Protein AF-A0A4Q9KWV0-F1 (afdb_monomer)

Mean predicted aligned error: 7.31 Å

Structure (mmCIF, N/CA/C/O backbone):
data_AF-A0A4Q9KWV0-F1
#
_entry.id   AF-A0A4Q9KWV0-F1
#
loop_
_atom_site.group_PDB
_atom_site.id
_atom_site.type_symbol
_atom_site.label_atom_id
_atom_site.label_alt_id
_atom_site.label_comp_id
_atom_site.label_asym_id
_atom_site.label_entity_id
_atom_site.label_seq_id
_atom_site.pdbx_PDB_ins_code
_atom_site.Cartn_x
_atom_site.Cartn_y
_atom_site.Cartn_z
_atom_site.occupancy
_atom_site.B_iso_or_equiv
_atom_site.auth_seq_id
_atom_site.auth_comp_id
_atom_site.auth_asym_id
_atom_site.auth_atom_id
_atom_site.pdbx_PDB_model_num
ATOM 1 N N . MET A 1 1 ? -7.866 -10.256 10.289 1.00 88.00 1 MET A N 1
ATOM 2 C CA . MET A 1 1 ? -8.022 -8.910 9.692 1.00 88.00 1 MET A CA 1
ATOM 3 C C . MET A 1 1 ? -8.486 -8.964 8.239 1.00 88.00 1 MET A C 1
ATOM 5 O O . MET A 1 1 ? -8.153 -9.908 7.532 1.00 88.00 1 MET A O 1
ATOM 9 N N . LYS A 1 2 ? -9.219 -7.940 7.796 1.00 92.00 2 LYS A N 1
ATOM 10 C CA . LYS A 1 2 ? -9.554 -7.610 6.403 1.00 92.00 2 LYS A CA 1
ATOM 11 C C . LYS A 1 2 ? -8.666 -6.458 5.919 1.00 92.00 2 LYS A C 1
ATOM 13 O O . LYS A 1 2 ? -8.163 -5.699 6.743 1.00 92.00 2 LYS A O 1
ATOM 18 N N . LEU A 1 3 ? -8.493 -6.336 4.604 1.00 95.19 3 LEU A N 1
ATOM 19 C CA . LEU A 1 3 ? -7.871 -5.181 3.950 1.00 95.19 3 LEU A CA 1
ATOM 20 C C . LEU A 1 3 ? -8.953 -4.402 3.210 1.00 95.19 3 LEU A C 1
ATOM 22 O O . LEU A 1 3 ? -9.751 -5.010 2.503 1.00 95.19 3 LEU A O 1
ATOM 26 N N . VAL A 1 4 ? -8.918 -3.079 3.323 1.00 97.06 4 VAL A N 1
ATOM 27 C CA . VAL A 1 4 ? -9.648 -2.164 2.451 1.00 97.06 4 VAL A CA 1
ATOM 28 C C . VAL A 1 4 ? -8.681 -1.165 1.839 1.00 97.06 4 VAL A C 1
ATOM 30 O O . VAL A 1 4 ? -7.826 -0.594 2.520 1.00 97.06 4 VAL A O 1
ATOM 33 N N . ILE A 1 5 ? -8.814 -1.000 0.529 1.00 96.94 5 ILE A N 1
ATOM 34 C CA . ILE A 1 5 ? -8.023 -0.092 -0.291 1.00 96.94 5 ILE A CA 1
ATOM 35 C C . ILE A 1 5 ? -8.807 1.202 -0.436 1.00 96.94 5 ILE A C 1
ATOM 37 O O . ILE A 1 5 ? -9.972 1.182 -0.816 1.00 96.94 5 ILE A O 1
ATOM 41 N N . ILE A 1 6 ? -8.171 2.323 -0.135 1.00 96.50 6 ILE A N 1
ATOM 42 C CA . ILE A 1 6 ? -8.811 3.632 -0.136 1.00 96.50 6 ILE A CA 1
ATOM 43 C C . ILE A 1 6 ? -8.121 4.482 -1.193 1.00 96.50 6 ILE A C 1
ATOM 45 O O . ILE A 1 6 ? -6.918 4.721 -1.097 1.00 96.50 6 ILE A O 1
ATOM 49 N N . LYS A 1 7 ? -8.862 4.927 -2.208 1.00 93.62 7 LYS A N 1
ATOM 50 C CA . LYS A 1 7 ? -8.370 5.874 -3.209 1.00 93.62 7 LYS A CA 1
ATOM 51 C C . LYS A 1 7 ? -8.674 7.293 -2.744 1.00 93.62 7 LYS A C 1
ATOM 53 O O . LYS A 1 7 ? -9.829 7.698 -2.681 1.00 93.62 7 LYS A O 1
ATOM 58 N N . LEU A 1 8 ? -7.616 8.018 -2.409 1.00 86.38 8 LEU A N 1
ATOM 59 C CA . LEU A 1 8 ? -7.646 9.421 -2.014 1.00 86.38 8 LEU A CA 1
ATOM 60 C C . LEU A 1 8 ? -7.472 10.331 -3.238 1.00 86.38 8 LEU A C 1
ATOM 62 O O . LEU A 1 8 ? -7.218 9.877 -4.361 1.00 86.38 8 LEU A O 1
ATOM 66 N N . ILE A 1 9 ? -7.565 11.637 -2.995 1.00 76.69 9 ILE A N 1
ATOM 67 C CA . ILE A 1 9 ? -7.327 12.690 -3.986 1.00 76.69 9 ILE A CA 1
ATOM 68 C C . ILE A 1 9 ? -5.946 12.501 -4.651 1.00 76.69 9 ILE A C 1
ATOM 70 O O . ILE A 1 9 ? -4.978 12.064 -4.024 1.00 76.69 9 ILE A O 1
ATOM 74 N N . SER A 1 10 ? -5.844 12.854 -5.938 1.00 76.88 10 SER A N 1
ATOM 75 C CA . SER A 1 10 ? -4.617 12.747 -6.751 1.00 76.88 10 SER A CA 1
ATOM 76 C C . SER A 1 10 ? -4.103 11.317 -6.958 1.00 76.88 10 SER A C 1
ATOM 78 O O . SER A 1 10 ? -2.893 11.079 -6.931 1.00 76.88 10 SER A O 1
ATOM 80 N N . ASP A 1 11 ? -5.012 10.358 -7.155 1.00 84.50 11 ASP A N 1
ATOM 81 C CA . ASP A 1 11 ? -4.676 8.971 -7.504 1.00 84.50 11 ASP A CA 1
ATOM 82 C C . ASP A 1 11 ? -3.764 8.270 -6.479 1.00 84.50 11 ASP A C 1
ATOM 84 O O . ASP A 1 11 ? -3.021 7.348 -6.815 1.00 84.50 11 ASP A O 1
ATOM 88 N N . THR A 1 12 ? -3.808 8.699 -5.216 1.00 90.75 12 THR A N 1
ATOM 89 C CA . THR A 1 12 ? -3.007 8.117 -4.133 1.00 90.75 12 THR A CA 1
ATOM 90 C C . THR A 1 12 ? -3.822 7.072 -3.384 1.00 90.75 12 THR A C 1
ATOM 92 O O . THR A 1 12 ? -5.002 7.272 -3.112 1.00 90.75 12 THR A O 1
ATOM 95 N N . PHE A 1 13 ? -3.197 5.951 -3.038 1.00 94.56 13 PHE A N 1
ATOM 96 C CA . PHE A 1 13 ? -3.821 4.908 -2.238 1.00 94.56 13 PHE A CA 1
ATOM 97 C C . PHE A 1 13 ? -3.380 4.973 -0.781 1.00 94.56 13 PHE A C 1
ATOM 99 O O . PHE A 1 13 ? -2.206 5.177 -0.474 1.00 94.56 13 PHE A O 1
ATOM 106 N N . CYS A 1 14 ? -4.338 4.703 0.095 1.00 94.88 14 CYS A N 1
ATOM 107 C CA . CYS A 1 14 ? -4.151 4.407 1.503 1.00 94.88 14 CYS A CA 1
ATOM 108 C C . CYS A 1 14 ? -4.713 3.007 1.797 1.00 94.88 14 CYS A C 1
ATOM 110 O O . CYS A 1 14 ? -5.633 2.538 1.122 1.00 94.88 14 CYS A O 1
ATOM 112 N N . TYR A 1 15 ? -4.157 2.317 2.792 1.00 97.12 15 TYR A N 1
ATOM 113 C CA . TYR A 1 15 ? -4.509 0.929 3.093 1.00 97.12 15 TYR A CA 1
ATOM 114 C C . TYR A 1 15 ? -4.914 0.763 4.547 1.00 97.12 15 TYR A C 1
ATOM 116 O O . TYR A 1 15 ? -4.079 0.905 5.441 1.00 97.12 15 TYR A O 1
ATOM 124 N N . LEU A 1 16 ? -6.174 0.397 4.779 1.00 96.81 16 LEU A N 1
ATOM 125 C CA . LEU A 1 16 ? -6.694 0.091 6.106 1.00 96.81 16 LEU A CA 1
ATOM 126 C C . LEU A 1 16 ? -6.776 -1.423 6.296 1.00 96.81 16 LEU A C 1
ATOM 128 O O . LEU A 1 16 ? -7.534 -2.112 5.613 1.00 96.81 16 LEU A O 1
ATOM 132 N N . PHE A 1 17 ? -6.040 -1.936 7.273 1.00 94.94 17 PHE A N 1
ATOM 133 C CA . PHE A 1 17 ? -6.175 -3.306 7.748 1.00 94.94 17 PHE A CA 1
ATOM 134 C C . PHE A 1 17 ? -6.929 -3.304 9.067 1.00 94.94 17 PHE A C 1
ATOM 136 O O . PHE A 1 17 ? -6.563 -2.562 9.976 1.00 94.94 17 PHE A O 1
ATOM 143 N N . TYR A 1 18 ? -7.974 -4.116 9.198 1.00 93.62 18 TYR A N 1
ATOM 144 C CA . TYR A 1 18 ? -8.822 -4.057 10.387 1.00 93.62 18 TYR A CA 1
ATOM 145 C C . TYR A 1 18 ? -9.549 -5.363 10.710 1.00 93.62 18 TYR A C 1
ATOM 147 O O . TYR A 1 18 ? -9.723 -6.236 9.863 1.00 93.62 18 TYR A O 1
ATOM 155 N N . ASP A 1 19 ? -10.005 -5.493 11.947 1.00 91.19 19 ASP A N 1
ATOM 156 C CA . ASP A 1 19 ? -11.053 -6.421 12.369 1.00 91.19 19 ASP A CA 1
ATOM 157 C C . ASP A 1 19 ? -12.121 -5.662 13.179 1.00 91.19 19 ASP A C 1
ATOM 159 O O . ASP A 1 19 ? -12.237 -4.441 13.075 1.00 91.19 19 ASP A O 1
ATOM 163 N N . ASP A 1 20 ? -12.966 -6.345 13.945 1.00 89.25 20 ASP A N 1
ATOM 164 C CA . ASP A 1 20 ? -14.017 -5.662 14.706 1.00 89.25 20 ASP A CA 1
ATOM 165 C C . ASP A 1 20 ? -13.480 -4.809 15.864 1.00 89.25 20 ASP A C 1
ATOM 167 O O . ASP A 1 20 ? -14.162 -3.876 16.301 1.00 89.25 20 ASP A O 1
ATOM 171 N N . GLN A 1 21 ? -12.264 -5.092 16.340 1.00 89.88 21 GLN A N 1
ATOM 172 C CA . GLN A 1 21 ? -11.649 -4.468 17.509 1.00 89.88 21 GLN A CA 1
ATOM 173 C C . GLN A 1 21 ? -10.522 -3.504 17.152 1.00 89.88 21 GLN A C 1
ATOM 175 O O . GLN A 1 21 ? -10.442 -2.428 17.741 1.00 89.88 21 GLN A O 1
ATOM 180 N N . GLU A 1 22 ? -9.638 -3.889 16.238 1.00 91.81 22 GLU A N 1
ATOM 181 C CA . GLU A 1 22 ? -8.367 -3.216 15.994 1.00 91.81 22 GLU A CA 1
ATOM 182 C C . GLU A 1 22 ? -8.188 -2.883 14.515 1.00 91.81 22 GLU A C 1
ATOM 184 O O . GLU A 1 22 ? -8.702 -3.559 13.623 1.00 91.81 22 GLU A O 1
ATOM 189 N N . ALA A 1 23 ? -7.424 -1.827 14.255 1.00 93.75 23 ALA A N 1
ATOM 190 C CA . ALA A 1 23 ? -7.028 -1.433 12.918 1.00 93.75 23 ALA A CA 1
ATOM 191 C C . ALA A 1 23 ? -5.581 -0.944 12.885 1.00 93.75 23 ALA A C 1
ATOM 193 O O . ALA A 1 23 ? -5.040 -0.454 13.879 1.00 93.75 23 ALA A O 1
ATOM 194 N N . PHE A 1 24 ? -4.966 -1.028 11.715 1.00 93.75 24 PHE A N 1
ATOM 195 C CA . PHE A 1 24 ? -3.797 -0.242 11.374 1.00 93.75 24 PHE A CA 1
ATOM 196 C C . PHE A 1 24 ? -3.907 0.297 9.959 1.00 93.75 24 PHE A C 1
ATOM 198 O O . PHE A 1 24 ? -4.595 -0.269 9.110 1.00 93.75 24 PHE A O 1
ATOM 205 N N . ILE A 1 25 ? -3.198 1.390 9.713 1.00 94.56 25 ILE A N 1
ATOM 206 C CA . ILE A 1 25 ? -3.234 2.086 8.436 1.00 94.56 25 ILE A CA 1
ATOM 207 C C . ILE A 1 25 ? -1.830 2.244 7.870 1.00 94.56 25 ILE A C 1
ATOM 209 O O . ILE A 1 25 ? -0.872 2.448 8.618 1.00 94.56 25 ILE A O 1
ATOM 213 N N . ILE A 1 26 ? -1.703 2.115 6.555 1.00 94.56 26 ILE A N 1
ATOM 214 C CA . ILE A 1 26 ? -0.470 2.395 5.822 1.00 94.56 26 ILE A CA 1
ATOM 215 C C . ILE A 1 26 ? -0.749 3.545 4.862 1.00 94.56 26 ILE A C 1
ATOM 217 O O . ILE A 1 26 ? -1.734 3.500 4.125 1.00 94.56 26 ILE A O 1
ATOM 221 N N . ASP A 1 27 ? 0.147 4.532 4.850 1.00 92.50 27 ASP A N 1
ATOM 222 C CA . ASP A 1 27 ? 0.152 5.644 3.901 1.00 92.50 27 ASP A CA 1
ATOM 223 C C . ASP A 1 27 ? -1.131 6.489 3.978 1.00 92.50 27 ASP A C 1
ATOM 225 O O . ASP A 1 27 ? -1.819 6.746 2.995 1.00 92.50 27 ASP A O 1
ATOM 229 N N . LEU A 1 28 ? -1.465 6.904 5.198 1.00 89.69 28 LEU A N 1
ATOM 230 C CA . LEU A 1 28 ? -2.534 7.851 5.497 1.00 89.69 28 LEU A CA 1
ATOM 231 C C . LEU A 1 28 ? -2.087 9.270 5.123 1.00 89.69 28 LEU A C 1
ATOM 233 O O . LEU A 1 28 ? -1.080 9.721 5.651 1.00 89.69 28 LEU A O 1
ATOM 237 N N . TYR A 1 29 ? -2.819 9.964 4.246 1.00 85.00 29 TYR A N 1
ATOM 238 C CA . TYR A 1 29 ? -2.515 11.352 3.827 1.00 85.00 29 TYR A CA 1
ATOM 239 C C . TYR A 1 29 ? -3.608 12.364 4.190 1.00 85.00 29 TYR A C 1
ATOM 241 O O . TYR A 1 29 ? -3.358 13.570 4.222 1.00 85.00 29 TYR A O 1
ATOM 249 N N . ASP A 1 30 ? -4.799 11.869 4.508 1.00 87.75 30 ASP A N 1
ATOM 250 C CA . ASP A 1 30 ? -5.953 12.661 4.904 1.00 87.75 30 ASP A CA 1
ATOM 251 C C . ASP A 1 30 ? -6.465 12.137 6.246 1.00 87.75 30 ASP A C 1
ATOM 253 O O . ASP A 1 30 ? -6.875 10.988 6.356 1.00 87.75 30 ASP A O 1
ATOM 257 N N . ASP A 1 31 ? -6.376 12.949 7.292 1.00 88.38 31 ASP A N 1
ATOM 258 C CA . ASP A 1 31 ? -6.823 12.596 8.637 1.00 88.38 31 ASP A CA 1
ATOM 259 C C . ASP A 1 31 ? -8.336 12.739 8.822 1.00 88.38 31 ASP A C 1
ATOM 261 O O . ASP A 1 31 ? -8.896 12.111 9.722 1.00 88.38 31 ASP A O 1
ATOM 265 N N . SER A 1 32 ? -9.012 13.490 7.947 1.00 89.12 32 SER A N 1
ATOM 266 C CA . SER A 1 32 ? -10.452 13.743 8.043 1.00 89.12 32 SER A CA 1
ATOM 267 C C . SER A 1 32 ? -11.290 12.464 7.914 1.00 89.12 32 SER A C 1
ATOM 269 O O . SER A 1 32 ? -12.365 12.356 8.505 1.00 89.12 32 SER A O 1
ATOM 271 N N . ILE A 1 33 ? -10.772 11.451 7.214 1.00 91.88 33 ILE A N 1
ATOM 272 C CA . ILE A 1 33 ? -11.479 10.188 6.959 1.00 91.88 33 ILE A CA 1
ATOM 273 C C . ILE A 1 33 ? -11.324 9.154 8.083 1.00 91.88 33 ILE A C 1
ATOM 275 O O . ILE A 1 33 ? -12.079 8.180 8.124 1.00 91.88 33 ILE A O 1
ATOM 279 N N . ILE A 1 34 ? -10.350 9.313 8.988 1.00 91.94 34 ILE A N 1
ATOM 280 C CA . ILE A 1 34 ? -9.954 8.254 9.938 1.00 91.94 34 ILE A CA 1
ATOM 281 C C . ILE A 1 34 ? -11.107 7.906 10.874 1.00 91.94 34 ILE A C 1
ATOM 283 O O . ILE A 1 34 ? -11.479 6.737 10.990 1.00 91.94 34 ILE A O 1
ATOM 287 N N . ASP A 1 35 ? -11.704 8.918 11.505 1.00 91.56 35 ASP A N 1
ATOM 288 C CA . ASP A 1 35 ? -12.780 8.724 12.479 1.00 91.56 35 ASP A CA 1
ATOM 289 C C . ASP A 1 35 ? -13.982 8.021 11.825 1.00 91.56 35 ASP A C 1
ATOM 291 O O . ASP A 1 35 ? -14.571 7.096 12.395 1.00 91.56 35 ASP A O 1
ATOM 295 N N . LYS A 1 36 ? -14.313 8.391 10.579 1.00 94.44 36 LYS A N 1
ATOM 296 C CA . LYS A 1 36 ? -15.374 7.740 9.803 1.00 94.44 36 LYS A CA 1
ATOM 297 C C . LYS A 1 36 ? -15.038 6.270 9.537 1.00 94.44 36 LYS A C 1
ATOM 299 O O . LYS A 1 36 ? -15.876 5.406 9.790 1.00 94.44 36 LYS A O 1
ATOM 304 N N . LEU A 1 37 ? -13.820 5.959 9.094 1.00 95.31 37 LEU A N 1
ATOM 305 C CA . LEU A 1 37 ? -13.390 4.584 8.809 1.00 95.31 37 LEU A CA 1
ATOM 306 C C . LEU A 1 37 ? -13.401 3.687 10.059 1.00 95.31 37 LEU A C 1
ATOM 308 O O . LEU A 1 37 ? -13.863 2.542 10.015 1.00 95.31 37 LEU A O 1
ATOM 312 N N . LEU A 1 38 ? -12.923 4.193 11.198 1.00 94.88 38 LEU A N 1
ATOM 313 C CA . LEU A 1 38 ? -12.860 3.422 12.445 1.00 94.88 38 LEU A CA 1
ATOM 314 C C . LEU A 1 38 ? -14.243 3.188 13.065 1.00 94.88 38 LEU A C 1
ATOM 316 O O . LEU A 1 38 ? -14.475 2.138 13.679 1.00 94.88 38 LEU A O 1
ATOM 320 N N . SER A 1 39 ? -15.172 4.126 12.868 1.00 94.94 39 SER A N 1
ATOM 321 C CA . SER A 1 39 ? -16.525 4.090 13.432 1.00 94.94 39 SER A CA 1
ATOM 322 C C . SER A 1 39 ? -17.596 3.519 12.500 1.00 94.94 39 SER A C 1
ATOM 324 O O . SER A 1 39 ? -18.763 3.496 12.888 1.00 94.94 39 SER A O 1
ATOM 326 N N . SER A 1 40 ? -17.231 3.004 11.320 1.00 95.81 40 SER A N 1
ATOM 327 C CA . SER A 1 40 ? -18.204 2.508 10.333 1.00 95.81 40 SER A CA 1
ATOM 328 C C . SER A 1 40 ? -18.114 1.012 10.025 1.00 95.81 40 SER A C 1
ATOM 330 O O . SER A 1 40 ? -17.079 0.363 10.209 1.00 95.81 40 SER A O 1
ATOM 332 N N . GLU A 1 41 ? -19.204 0.438 9.526 1.00 93.81 41 GLU A N 1
ATOM 333 C CA . GLU A 1 41 ? -19.185 -0.855 8.839 1.00 93.81 41 GLU A CA 1
ATOM 334 C C . GLU A 1 41 ? -18.607 -0.682 7.436 1.00 93.81 41 GLU A C 1
ATOM 336 O O . G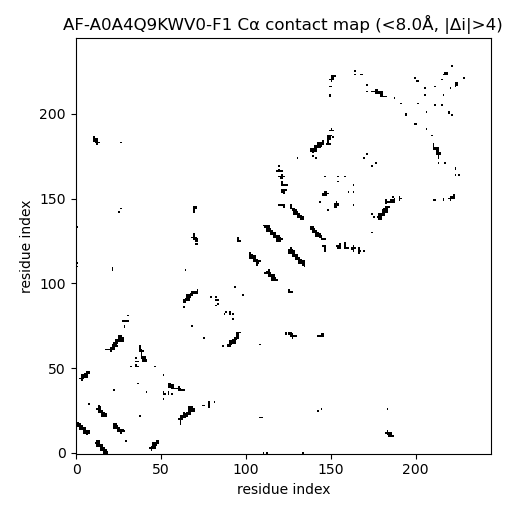LU A 1 41 ? -18.979 0.246 6.723 1.00 93.81 41 GLU A O 1
ATOM 341 N N . ILE A 1 42 ? -17.689 -1.565 7.035 1.00 94.62 42 ILE A N 1
ATOM 342 C CA . ILE A 1 42 ? -17.049 -1.494 5.720 1.00 94.62 42 ILE A CA 1
ATOM 343 C C . ILE A 1 42 ? -17.277 -2.822 5.003 1.00 94.62 42 ILE A C 1
ATOM 345 O O . ILE A 1 42 ? -16.722 -3.853 5.384 1.00 94.62 42 ILE A O 1
ATOM 349 N N . ASN A 1 43 ? -18.100 -2.777 3.956 1.00 91.12 43 ASN A N 1
ATOM 350 C CA . ASN A 1 43 ? -18.538 -3.955 3.200 1.00 91.12 43 ASN A CA 1
ATOM 351 C C . ASN A 1 43 ? -17.946 -4.016 1.781 1.00 91.12 43 ASN A C 1
ATOM 353 O O . ASN A 1 43 ? -18.310 -4.892 1.002 1.00 91.12 43 ASN A O 1
ATOM 357 N N . LYS A 1 44 ? -17.043 -3.089 1.444 1.00 94.00 44 LYS A N 1
ATOM 358 C CA . LYS A 1 44 ? -16.329 -3.037 0.164 1.00 94.00 44 LYS A CA 1
ATOM 359 C C . LYS A 1 44 ? -14.834 -3.212 0.395 1.00 94.00 44 LYS A C 1
ATOM 361 O O . LYS A 1 44 ? -14.313 -2.687 1.372 1.00 94.00 44 LYS A O 1
ATOM 366 N N . ASP A 1 45 ? -14.159 -3.878 -0.537 1.00 93.62 45 ASP A N 1
ATOM 367 C CA . ASP A 1 45 ? -12.695 -4.032 -0.530 1.00 93.62 45 ASP A CA 1
ATOM 368 C C . ASP A 1 45 ? -11.965 -2.783 -1.058 1.00 93.62 45 ASP A C 1
ATOM 370 O O . ASP A 1 45 ? -10.767 -2.613 -0.830 1.00 93.62 45 ASP A O 1
ATOM 374 N N . PHE A 1 46 ? -12.685 -1.910 -1.766 1.00 96.12 46 PHE A N 1
ATOM 375 C CA . PHE A 1 46 ? -12.185 -0.672 -2.350 1.00 96.12 46 PHE A CA 1
ATOM 376 C C . PHE A 1 46 ? -13.166 0.466 -2.054 1.00 96.12 46 PHE A C 1
ATOM 378 O O . PHE A 1 46 ? -14.372 0.277 -2.222 1.00 96.12 46 PHE A O 1
ATOM 385 N N . LEU A 1 47 ? -12.649 1.613 -1.620 1.00 95.81 47 LEU A N 1
ATOM 386 C CA . LEU A 1 47 ? -13.413 2.819 -1.313 1.00 95.81 47 LEU A CA 1
ATOM 387 C C . LEU A 1 47 ? -12.805 4.022 -2.034 1.00 95.81 47 LEU A C 1
ATOM 389 O O . LEU A 1 47 ? -11.585 4.198 -2.024 1.00 95.81 47 LEU A O 1
ATOM 393 N N . ASP A 1 48 ? -13.656 4.865 -2.603 1.00 93.44 48 ASP A N 1
ATOM 394 C CA . ASP A 1 48 ? -13.332 6.258 -2.907 1.00 93.44 48 ASP A CA 1
ATOM 395 C C . ASP A 1 48 ? -13.925 7.215 -1.851 1.00 93.44 48 ASP A C 1
ATOM 397 O O . ASP A 1 48 ? -14.513 6.788 -0.858 1.00 93.44 48 ASP A O 1
ATOM 401 N N . GLU A 1 49 ? -13.752 8.521 -2.043 1.00 90.38 49 GLU A N 1
ATOM 402 C CA . GLU A 1 49 ? -14.256 9.555 -1.129 1.00 90.38 49 GLU A CA 1
ATOM 403 C C . GLU A 1 49 ? -15.781 9.479 -0.923 1.00 90.38 49 GLU A C 1
ATOM 405 O O . GLU A 1 49 ? -16.256 9.518 0.212 1.00 90.38 49 GLU A O 1
ATOM 410 N N . LYS A 1 50 ? -16.550 9.259 -1.998 1.00 92.31 50 LYS A N 1
ATOM 411 C CA . LYS A 1 50 ? -18.017 9.148 -1.930 1.00 92.31 50 LYS A CA 1
ATOM 412 C C . LYS A 1 50 ? -18.440 7.904 -1.162 1.00 92.31 50 LYS A C 1
ATOM 414 O O . LYS A 1 50 ? -19.404 7.936 -0.397 1.00 92.31 50 LYS A O 1
ATOM 419 N N . ASP A 1 51 ? -17.714 6.805 -1.354 1.00 95.31 51 ASP A N 1
ATOM 420 C CA . ASP A 1 51 ? -17.946 5.579 -0.606 1.00 95.31 51 ASP A CA 1
ATOM 421 C C . ASP A 1 51 ? -17.717 5.783 0.895 1.00 95.31 51 ASP A C 1
ATOM 423 O O . ASP A 1 51 ? -18.495 5.259 1.692 1.00 95.31 51 ASP A O 1
ATOM 427 N N . ILE A 1 52 ? -16.686 6.546 1.284 1.00 94.25 52 ILE A N 1
ATOM 428 C CA . ILE A 1 52 ? -16.366 6.851 2.689 1.00 94.25 52 ILE A CA 1
ATOM 429 C C . ILE A 1 52 ? -17.479 7.681 3.335 1.00 94.25 52 ILE A C 1
ATOM 431 O O . ILE A 1 52 ? -17.924 7.356 4.441 1.00 94.25 52 ILE A O 1
ATOM 435 N N . GLU A 1 53 ? -17.955 8.725 2.655 1.00 92.44 53 GLU A N 1
ATOM 436 C CA . GLU A 1 53 ? -19.054 9.571 3.138 1.00 92.44 53 GLU A CA 1
ATOM 437 C C . GLU A 1 53 ? -20.316 8.745 3.422 1.00 92.44 53 GLU A C 1
ATOM 439 O O . GLU A 1 53 ? -20.935 8.885 4.487 1.00 92.44 53 GLU A O 1
ATOM 444 N N . ALA A 1 54 ? -20.629 7.818 2.512 1.00 94.94 54 ALA A N 1
ATOM 445 C CA . ALA A 1 54 ? -21.795 6.944 2.558 1.00 94.94 54 ALA A CA 1
ATOM 446 C C . ALA A 1 54 ? -21.693 5.783 3.566 1.00 94.94 54 ALA A C 1
ATOM 448 O O . ALA A 1 54 ? -22.657 5.030 3.722 1.00 94.94 54 ALA A O 1
ATOM 449 N N . LEU A 1 55 ? -20.560 5.601 4.258 1.00 95.88 55 LEU A N 1
ATOM 450 C CA . LEU A 1 55 ? -20.420 4.505 5.219 1.00 95.88 55 LEU A CA 1
ATOM 451 C C . LEU A 1 55 ? -21.395 4.654 6.398 1.00 95.88 55 LEU A C 1
ATOM 453 O O . LEU A 1 55 ? -21.540 5.727 6.996 1.00 95.88 55 LEU A O 1
ATOM 457 N N . ASN A 1 56 ? -22.016 3.539 6.779 1.00 93.19 56 ASN A N 1
ATOM 458 C CA . ASN A 1 56 ? -22.912 3.478 7.928 1.00 93.19 56 ASN A CA 1
ATOM 459 C C . ASN A 1 56 ? -22.123 3.313 9.225 1.00 93.19 56 ASN A C 1
ATOM 461 O O . ASN A 1 56 ? -21.202 2.498 9.312 1.00 93.19 56 ASN A O 1
ATOM 465 N N . LYS A 1 57 ? -22.522 4.060 10.254 1.00 92.19 57 LYS A N 1
ATOM 466 C CA . LYS A 1 57 ? -21.913 3.984 11.583 1.00 92.19 57 LYS A CA 1
ATOM 467 C C . LYS A 1 57 ? -22.194 2.621 12.224 1.00 92.19 57 LYS A C 1
ATOM 469 O O . LYS A 1 57 ? -23.311 2.122 12.147 1.00 92.19 57 LYS A O 1
ATOM 474 N N . LYS A 1 58 ? -21.201 2.057 12.912 1.00 90.44 58 LYS A N 1
ATOM 475 C CA . LYS A 1 58 ? -21.352 0.861 13.751 1.00 90.44 58 LYS A CA 1
ATOM 476 C C . LYS A 1 58 ? -21.438 1.208 15.236 1.00 90.44 58 LYS A C 1
ATOM 478 O O . LYS A 1 58 ? -21.022 2.281 15.668 1.00 90.44 58 LYS A O 1
ATOM 483 N N . ASN A 1 59 ? -21.903 0.249 16.037 1.00 84.44 59 ASN A N 1
ATOM 484 C CA . ASN A 1 59 ? -22.121 0.431 17.479 1.00 84.44 59 ASN A CA 1
ATOM 485 C C . ASN A 1 59 ? -20.835 0.643 18.292 1.00 84.44 59 ASN A C 1
ATOM 487 O O . ASN A 1 59 ? -20.870 1.269 19.347 1.00 84.44 59 ASN A O 1
ATOM 491 N N . LYS A 1 60 ? -19.700 0.106 17.831 1.00 88.31 60 LYS A N 1
ATOM 492 C CA . LYS A 1 60 ? -18.426 0.171 18.554 1.00 88.31 60 LYS A CA 1
ATOM 493 C C . LYS A 1 60 ? -17.293 0.530 17.616 1.00 88.31 60 LYS A C 1
ATOM 495 O O . LYS A 1 60 ? -17.055 -0.207 16.668 1.00 88.31 60 LYS A O 1
ATOM 500 N N . GLU A 1 61 ? -16.570 1.600 17.911 1.00 91.56 61 GLU A N 1
ATOM 501 C CA . GLU A 1 61 ? -15.398 2.039 17.151 1.00 91.56 61 GLU A CA 1
ATOM 502 C C . GLU A 1 61 ? -14.236 1.033 17.239 1.00 91.56 61 GLU A C 1
ATOM 504 O O . GLU A 1 61 ? -14.030 0.384 18.269 1.00 91.56 61 GLU A O 1
ATOM 509 N N . ARG A 1 62 ? -13.486 0.873 16.140 1.00 92.19 62 ARG A N 1
ATOM 510 C CA . ARG A 1 62 ? -12.222 0.114 16.135 1.00 92.19 62 ARG A CA 1
ATOM 511 C C . ARG A 1 62 ? -11.117 0.973 16.722 1.00 92.19 62 ARG A C 1
ATOM 513 O O . ARG A 1 62 ? -11.021 2.151 16.411 1.00 92.19 62 ARG A O 1
ATOM 520 N N . LYS A 1 63 ? -10.209 0.364 17.474 1.00 91.50 63 LYS A N 1
ATOM 521 C CA . LYS A 1 63 ? -9.014 1.050 17.952 1.00 91.50 63 LYS A CA 1
ATOM 522 C C . LYS A 1 63 ? -7.936 1.060 16.870 1.00 91.50 63 LYS A C 1
ATOM 524 O O . LYS A 1 63 ? -7.487 -0.001 16.438 1.00 91.50 63 LYS A O 1
ATOM 529 N N . LEU A 1 64 ? -7.461 2.243 16.489 1.00 91.88 64 LEU A N 1
ATOM 530 C CA . LEU A 1 64 ? -6.272 2.370 15.651 1.00 91.88 64 LEU A CA 1
ATOM 531 C C . LEU A 1 64 ? -5.017 2.065 16.479 1.00 91.88 64 LEU A C 1
ATOM 533 O O . LEU A 1 64 ? -4.660 2.806 17.391 1.00 91.88 64 LEU A O 1
ATOM 537 N N . ILE A 1 65 ? -4.341 0.962 16.175 1.00 90.44 65 ILE A N 1
ATOM 538 C CA . ILE A 1 65 ? -3.145 0.516 16.899 1.00 90.44 65 ILE A CA 1
ATOM 539 C C . ILE A 1 65 ? -1.881 1.077 16.258 1.00 90.44 65 ILE A C 1
ATOM 541 O O . ILE A 1 65 ? -0.971 1.504 16.971 1.00 90.44 65 ILE A O 1
ATOM 545 N N . PHE A 1 66 ? -1.825 1.097 14.924 1.00 89.56 66 PHE A N 1
ATOM 546 C CA . PHE A 1 66 ? -0.644 1.532 14.188 1.00 89.56 66 PHE A CA 1
ATOM 547 C C . PHE A 1 66 ? -0.976 2.433 13.001 1.00 89.56 66 PHE A C 1
ATOM 549 O O . PHE A 1 66 ? -1.943 2.192 12.279 1.00 89.56 66 PHE A O 1
ATOM 556 N N . ALA A 1 67 ? -0.109 3.415 12.762 1.00 91.12 67 ALA A N 1
ATOM 557 C CA . ALA A 1 67 ? -0.064 4.180 11.520 1.00 91.12 67 ALA A CA 1
ATOM 558 C C . ALA A 1 67 ? 1.346 4.102 10.927 1.00 91.12 67 ALA A C 1
ATOM 560 O O . ALA A 1 67 ? 2.323 4.430 11.603 1.00 91.12 67 ALA A O 1
ATOM 561 N N . PHE A 1 68 ? 1.450 3.635 9.687 1.00 91.06 68 PHE A N 1
ATOM 562 C CA . PHE A 1 68 ? 2.705 3.387 8.985 1.00 91.06 68 PHE A CA 1
ATOM 563 C C . PHE A 1 68 ? 2.850 4.317 7.790 1.00 91.06 68 PHE A C 1
ATOM 565 O O . PHE A 1 68 ? 1.919 4.457 7.005 1.00 91.06 68 PHE A O 1
ATOM 572 N N . PHE A 1 69 ? 4.041 4.877 7.608 1.00 90.81 69 PHE A N 1
ATOM 573 C CA . PHE A 1 69 ? 4.366 5.728 6.465 1.00 90.81 69 PHE A CA 1
ATOM 574 C C . PHE A 1 69 ? 5.546 5.131 5.709 1.00 90.81 69 PHE A C 1
ATOM 576 O O . PHE A 1 69 ? 6.569 4.774 6.309 1.00 90.81 69 PHE A O 1
ATOM 583 N N . THR A 1 70 ? 5.395 4.961 4.397 1.00 91.25 70 THR A N 1
ATOM 584 C CA . THR A 1 70 ? 6.433 4.353 3.550 1.00 91.25 70 THR A CA 1
ATOM 585 C C . THR A 1 70 ? 7.568 5.317 3.234 1.00 91.25 70 THR A C 1
ATOM 587 O O . THR A 1 70 ? 8.677 4.880 2.935 1.00 91.25 70 THR A O 1
ATOM 590 N N . GLU A 1 71 ? 7.351 6.623 3.333 1.00 86.06 71 GLU A N 1
ATOM 591 C CA . GLU A 1 71 ? 8.353 7.651 3.056 1.00 86.06 71 GLU A CA 1
ATOM 592 C C . GLU A 1 71 ? 7.954 8.998 3.663 1.00 86.06 71 GLU A C 1
ATOM 594 O O . GLU A 1 71 ? 6.770 9.183 3.953 1.00 86.06 71 GLU A O 1
ATOM 599 N N . PRO A 1 72 ? 8.917 9.922 3.842 1.00 81.56 72 PRO A N 1
ATOM 600 C CA . PRO A 1 72 ? 8.620 11.246 4.363 1.00 81.56 72 PRO A CA 1
ATOM 601 C C . PRO A 1 72 ? 7.674 12.002 3.439 1.00 81.56 72 PRO A C 1
ATOM 603 O O . PRO A 1 72 ? 7.867 11.999 2.219 1.00 81.56 72 PRO A O 1
ATOM 606 N N . SER A 1 73 ? 6.684 12.679 4.010 1.00 78.81 73 SER A N 1
ATOM 607 C CA . SER A 1 73 ? 5.821 13.597 3.268 1.00 78.81 73 SER A CA 1
ATOM 608 C C . SER A 1 73 ? 5.530 14.864 4.067 1.00 78.81 73 SER A C 1
ATOM 610 O O . SER A 1 73 ? 5.720 14.905 5.282 1.00 78.81 73 SER A O 1
ATOM 612 N N . MET A 1 74 ? 5.065 15.913 3.384 1.00 77.94 74 MET A N 1
ATOM 613 C CA . MET A 1 74 ? 4.716 17.177 4.045 1.00 77.94 74 MET A CA 1
ATOM 614 C C . MET A 1 74 ? 3.545 17.007 5.023 1.00 77.94 74 MET A C 1
ATOM 616 O O . MET A 1 74 ? 3.461 17.692 6.038 1.00 77.94 74 MET A O 1
ATOM 620 N N . GLU A 1 75 ? 2.651 16.067 4.732 1.00 79.81 75 GLU A N 1
ATOM 621 C CA . GLU A 1 75 ? 1.463 15.751 5.518 1.00 79.81 75 GLU A CA 1
ATOM 622 C C . GLU A 1 75 ? 1.790 14.910 6.762 1.00 79.81 75 GLU A C 1
ATOM 624 O O . GLU A 1 75 ? 0.974 14.847 7.682 1.00 79.81 75 GLU A O 1
ATOM 629 N N . GLU A 1 76 ? 2.978 14.298 6.830 1.00 77.31 76 GLU A N 1
ATOM 630 C CA . GLU A 1 76 ? 3.381 13.398 7.916 1.00 77.31 76 GLU A CA 1
ATOM 631 C C . GLU A 1 76 ? 3.302 14.072 9.292 1.00 77.31 76 GLU A C 1
ATOM 633 O O . GLU A 1 76 ? 2.680 13.530 10.206 1.00 77.31 76 GLU A O 1
ATOM 638 N N . GLU A 1 77 ? 3.877 15.269 9.452 1.00 80.00 77 GLU A N 1
ATOM 639 C CA . GLU A 1 77 ? 3.878 15.971 10.746 1.00 80.00 77 GLU A CA 1
ATOM 640 C C . GLU A 1 77 ? 2.469 16.400 11.173 1.00 80.00 77 GLU A C 1
ATOM 642 O O . GLU A 1 77 ? 2.119 16.326 12.357 1.00 80.00 77 GLU A O 1
ATOM 647 N N . ARG A 1 78 ? 1.622 16.777 10.209 1.00 87.38 78 ARG A N 1
ATOM 648 C CA . ARG A 1 78 ? 0.218 17.121 10.455 1.00 87.38 78 ARG A CA 1
ATOM 649 C C . ARG A 1 78 ? -0.549 15.906 10.975 1.00 87.38 78 ARG A C 1
ATOM 651 O O . ARG A 1 78 ? -1.181 15.980 12.026 1.00 87.38 78 ARG A O 1
ATOM 658 N N . ILE A 1 79 ? -0.428 14.769 10.294 1.00 86.62 79 ILE A N 1
ATOM 659 C CA . ILE A 1 79 ? -1.136 13.533 10.651 1.00 86.62 79 ILE A CA 1
ATOM 660 C C . ILE A 1 79 ? -0.610 12.961 11.961 1.00 86.62 79 ILE A C 1
ATOM 662 O O . ILE A 1 79 ? -1.383 12.538 12.813 1.00 86.62 79 ILE A O 1
ATOM 666 N N . LYS A 1 80 ? 0.702 12.997 12.181 1.00 83.94 80 LYS A N 1
ATOM 667 C CA . LYS A 1 80 ? 1.318 12.623 13.457 1.00 83.94 80 LYS A CA 1
ATOM 668 C C . LYS A 1 80 ? 0.778 13.471 14.610 1.00 83.94 80 LYS A C 1
ATOM 670 O O . LYS A 1 80 ? 0.456 12.922 15.663 1.00 83.94 80 LYS A O 1
ATOM 675 N N . THR A 1 81 ? 0.649 14.783 14.413 1.00 87.69 81 THR A N 1
ATOM 676 C CA . THR A 1 81 ? 0.075 15.697 15.412 1.00 87.69 81 THR A CA 1
ATOM 677 C C . THR A 1 81 ? -1.390 15.371 15.686 1.00 87.69 81 THR A C 1
ATOM 679 O O . THR A 1 81 ? -1.780 15.278 16.853 1.00 87.69 81 THR A O 1
ATOM 682 N N . TYR A 1 82 ? -2.181 15.127 14.638 1.00 89.12 82 TYR A N 1
ATOM 683 C CA . TYR A 1 82 ? -3.572 14.692 14.764 1.00 89.12 82 TYR A CA 1
ATOM 684 C C . TYR A 1 82 ? -3.678 13.380 15.552 1.00 89.12 82 TYR A C 1
ATOM 686 O O . TYR A 1 82 ? -4.370 13.322 16.567 1.00 89.12 82 TYR A O 1
ATOM 694 N N . LEU A 1 83 ? -2.931 12.346 15.150 1.00 88.38 83 LEU A N 1
ATOM 695 C CA . LEU A 1 83 ? -2.974 11.025 15.775 1.00 88.38 83 LEU A CA 1
ATOM 696 C C . LEU A 1 83 ? -2.560 11.079 17.247 1.00 88.38 83 LEU A C 1
ATOM 698 O O . LEU A 1 83 ? -3.218 10.475 18.092 1.00 88.38 83 LEU A O 1
ATOM 702 N N . LYS A 1 84 ? -1.508 11.841 17.568 1.00 86.19 84 LYS A N 1
ATOM 703 C CA . LYS A 1 84 ? -1.054 12.032 18.949 1.00 86.19 84 LYS A CA 1
ATOM 704 C C . LYS A 1 84 ? -2.097 12.768 19.791 1.00 86.19 84 LYS A C 1
ATOM 706 O O . LYS A 1 84 ? -2.338 12.375 20.925 1.00 86.19 84 LYS A O 1
ATOM 711 N N . THR A 1 85 ? -2.719 13.810 19.244 1.00 88.31 85 THR A N 1
ATOM 712 C CA . THR A 1 85 ? -3.750 14.588 19.949 1.00 88.31 85 THR A CA 1
ATOM 713 C C . THR A 1 85 ? -5.015 13.764 20.183 1.00 88.31 85 THR A C 1
ATOM 715 O O . THR A 1 85 ? -5.566 13.779 21.279 1.00 88.31 85 THR A O 1
ATOM 718 N N . LYS A 1 86 ? -5.472 13.027 19.166 1.00 87.38 86 LYS A N 1
ATOM 719 C CA . LYS A 1 86 ? -6.741 12.290 19.192 1.00 87.38 86 LYS A CA 1
ATOM 720 C C . LYS A 1 86 ? -6.648 10.970 19.955 1.00 87.38 86 LYS A C 1
ATOM 722 O O . LYS A 1 86 ? -7.537 10.656 20.739 1.00 87.38 86 LYS A O 1
ATOM 727 N N . TYR A 1 87 ? -5.591 10.196 19.717 1.00 83.94 87 TYR A N 1
ATOM 728 C CA . TYR A 1 87 ? -5.467 8.825 20.219 1.00 83.94 87 TYR A CA 1
ATOM 729 C C . TYR A 1 87 ? -4.400 8.668 21.312 1.00 83.94 87 TYR A C 1
ATOM 731 O O . TYR A 1 87 ? -4.312 7.599 21.926 1.00 83.94 87 TYR A O 1
ATOM 739 N N . GLY A 1 88 ? -3.601 9.703 21.589 1.00 82.19 88 GLY A N 1
ATOM 740 C CA . GLY A 1 88 ? -2.538 9.659 22.595 1.00 82.19 88 GLY A CA 1
ATOM 741 C C . GLY A 1 88 ? -1.547 8.518 22.353 1.00 82.19 88 GLY A C 1
ATOM 742 O O . GLY A 1 88 ? -1.304 8.103 21.220 1.00 82.19 88 GLY A O 1
ATOM 743 N N . ASP A 1 89 ? -1.031 7.942 23.438 1.00 80.12 89 ASP A N 1
ATOM 744 C CA . ASP A 1 89 ? -0.095 6.806 23.390 1.00 80.12 89 ASP A CA 1
ATOM 745 C C . ASP A 1 89 ? -0.763 5.477 22.987 1.00 80.12 89 ASP A C 1
ATOM 747 O O . ASP A 1 89 ? -0.111 4.433 22.885 1.00 80.12 89 ASP A O 1
ATOM 751 N N . SER A 1 90 ? -2.083 5.488 22.765 1.00 76.81 90 SER A N 1
ATOM 752 C CA . SER A 1 90 ? -2.845 4.292 22.415 1.00 76.81 90 SER A CA 1
ATOM 753 C C . SER A 1 90 ? -2.644 3.855 20.957 1.00 76.81 90 SER A C 1
ATOM 755 O O . SER A 1 90 ? -2.862 2.675 20.658 1.00 76.81 90 SER A O 1
ATOM 757 N N . THR A 1 91 ? -2.162 4.766 20.100 1.00 79.50 91 THR A N 1
ATOM 758 C CA . THR A 1 91 ? -1.760 4.523 18.710 1.00 79.50 91 THR A CA 1
ATOM 759 C C . THR A 1 91 ? -0.257 4.729 18.558 1.00 79.50 91 THR A C 1
ATOM 761 O O . THR A 1 91 ? 0.282 5.790 18.864 1.00 79.50 91 THR A O 1
ATOM 764 N N . LYS A 1 92 ? 0.445 3.729 18.022 1.00 80.31 92 LYS A N 1
ATOM 765 C CA . LYS A 1 92 ? 1.878 3.831 17.728 1.00 80.31 92 LYS A CA 1
ATOM 766 C C . LYS A 1 92 ? 2.089 4.278 16.285 1.00 80.31 92 LYS A C 1
ATOM 768 O O . LYS A 1 92 ? 1.743 3.567 15.342 1.00 80.31 92 LYS A O 1
ATOM 773 N N . VAL A 1 93 ? 2.705 5.442 16.119 1.00 77.25 93 VAL A N 1
ATOM 774 C CA . VAL A 1 93 ? 3.018 6.014 14.806 1.00 77.25 93 VAL A CA 1
ATOM 775 C C . VAL A 1 93 ? 4.430 5.600 14.382 1.00 77.25 93 VAL A C 1
ATOM 777 O O . VAL A 1 93 ? 5.405 5.830 15.098 1.00 77.25 93 VAL A O 1
ATOM 780 N N . PHE A 1 94 ? 4.548 4.971 13.215 1.00 72.94 94 PHE A N 1
ATOM 781 C CA . PHE A 1 94 ? 5.801 4.472 12.655 1.00 72.94 94 PHE A CA 1
ATOM 782 C C . PHE A 1 94 ? 6.234 5.328 11.474 1.00 72.94 94 PHE A C 1
ATOM 784 O O . PHE A 1 94 ? 5.774 5.144 10.346 1.00 72.94 94 PHE A O 1
ATOM 791 N N . LEU A 1 95 ? 7.177 6.223 11.755 1.00 67.44 95 LEU A N 1
ATOM 792 C CA . LEU A 1 95 ? 7.680 7.173 10.777 1.00 67.44 95 LEU A CA 1
ATOM 793 C C . LEU A 1 95 ? 8.898 6.640 9.999 1.00 67.44 95 LEU A C 1
ATOM 795 O O . LEU A 1 95 ? 9.669 5.805 10.510 1.00 67.44 95 LEU A O 1
ATOM 799 N N . PRO A 1 96 ? 9.118 7.109 8.761 1.00 59.97 96 PRO A N 1
ATOM 800 C CA . PRO A 1 96 ? 10.242 6.722 7.916 1.00 59.97 96 PRO A CA 1
ATOM 801 C C . PRO A 1 96 ? 11.582 7.181 8.509 1.00 59.97 96 PRO A C 1
ATOM 803 O O . PRO A 1 96 ? 12.532 6.394 8.563 1.00 59.97 96 PRO A O 1
ATOM 806 N N . GLU A 1 97 ? 11.635 8.388 9.070 1.00 58.75 97 GLU A N 1
ATOM 807 C CA . GLU A 1 97 ? 12.872 9.001 9.573 1.00 58.75 97 GLU A CA 1
ATOM 808 C C . GLU A 1 97 ? 13.231 8.565 11.007 1.00 58.75 97 GLU A C 1
ATOM 810 O O . GLU A 1 97 ? 14.403 8.386 11.334 1.00 58.75 97 GLU A O 1
ATOM 815 N N . ALA A 1 98 ? 12.231 8.290 11.853 1.00 51.19 98 ALA A N 1
ATOM 816 C CA . ALA A 1 98 ? 12.431 8.139 13.301 1.00 51.19 98 ALA A CA 1
ATOM 817 C C . ALA A 1 98 ? 12.989 6.773 13.767 1.00 51.19 98 ALA A C 1
ATOM 819 O O . ALA A 1 98 ? 13.500 6.662 14.878 1.00 51.19 98 ALA A O 1
ATOM 820 N N . ASN A 1 99 ? 12.935 5.720 12.940 1.00 49.94 99 ASN A N 1
ATOM 821 C CA . ASN A 1 99 ? 13.358 4.367 13.341 1.00 49.94 99 ASN A CA 1
ATOM 822 C C . ASN A 1 99 ? 14.679 3.940 12.682 1.00 49.94 99 ASN A C 1
ATOM 824 O O . ASN A 1 99 ? 14.741 3.358 11.586 1.00 49.94 99 ASN A O 1
ATOM 828 N N . ASN A 1 100 ? 15.766 4.236 13.394 1.00 46.62 100 ASN A N 1
ATOM 829 C CA . ASN A 1 100 ? 17.129 3.945 12.987 1.00 46.62 100 ASN A CA 1
ATOM 830 C C . ASN A 1 100 ? 17.510 2.450 13.140 1.00 46.62 100 ASN A C 1
ATOM 832 O O . ASN A 1 100 ? 17.173 1.759 14.091 1.00 46.62 100 ASN A O 1
ATOM 836 N N . LYS A 1 101 ? 18.272 1.985 12.141 1.00 47.66 101 LYS A N 1
ATOM 837 C CA . LYS A 1 101 ? 19.107 0.764 12.040 1.00 47.66 101 LYS A CA 1
ATOM 838 C C . LYS A 1 101 ? 18.552 -0.673 11.870 1.00 47.66 101 LYS A C 1
ATOM 840 O O . LYS A 1 101 ? 19.297 -1.433 11.259 1.00 47.66 101 LYS A O 1
ATOM 845 N N . LYS A 1 102 ? 17.335 -1.092 12.252 1.00 53.06 102 LYS A N 1
ATOM 846 C CA . LYS A 1 102 ? 16.911 -2.511 12.041 1.00 53.06 102 LYS A CA 1
ATOM 847 C C . LYS A 1 102 ? 15.556 -2.687 11.356 1.00 53.06 102 LYS A C 1
ATOM 849 O O . LYS A 1 102 ? 14.672 -1.848 11.484 1.00 53.06 102 LYS A O 1
ATOM 854 N N . GLU A 1 103 ? 15.423 -3.782 10.604 1.00 60.34 103 GLU A N 1
ATOM 855 C CA . GLU A 1 103 ? 14.119 -4.325 10.215 1.00 60.34 103 GLU A CA 1
ATOM 856 C C . GLU A 1 103 ? 13.328 -4.599 11.485 1.00 60.34 103 GLU A C 1
ATOM 858 O O . GLU A 1 103 ? 13.799 -5.309 12.374 1.00 60.34 103 GLU A O 1
ATOM 863 N N . VAL A 1 104 ? 12.149 -4.000 11.590 1.00 64.25 104 VAL A N 1
ATOM 864 C CA . VAL A 1 104 ? 11.288 -4.191 12.753 1.00 64.25 104 VAL A CA 1
ATOM 865 C C . VAL A 1 104 ? 10.212 -5.179 12.348 1.00 64.25 104 VAL A C 1
ATOM 867 O O . VAL A 1 104 ? 9.441 -4.914 11.427 1.00 64.25 104 VAL A O 1
ATOM 870 N N . THR A 1 105 ? 10.179 -6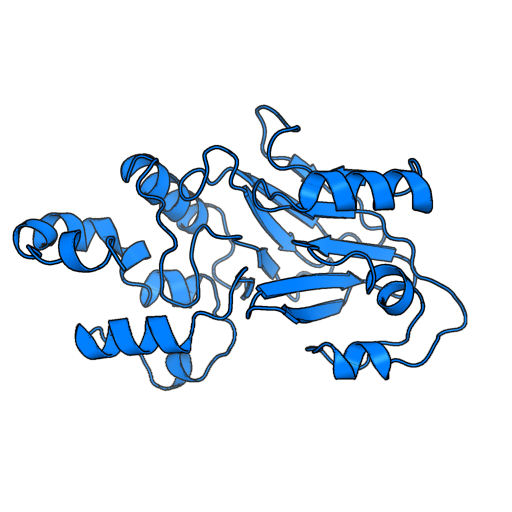.326 13.023 1.00 63.66 105 THR A N 1
ATOM 871 C CA . THR A 1 105 ? 9.012 -7.208 12.982 1.00 63.66 105 THR A CA 1
ATOM 872 C C . THR A 1 105 ? 8.095 -6.790 14.119 1.00 63.66 105 THR A C 1
ATOM 874 O O . THR A 1 105 ? 8.426 -6.965 15.288 1.00 63.66 105 THR A O 1
ATOM 877 N N . ILE A 1 106 ? 6.954 -6.215 13.773 1.00 66.00 106 ILE A N 1
ATOM 878 C CA . ILE A 1 106 ? 5.905 -5.832 14.706 1.00 66.00 106 ILE A CA 1
ATOM 879 C C . ILE A 1 106 ? 4.938 -7.014 14.759 1.00 66.00 106 ILE A C 1
ATOM 881 O O . ILE A 1 106 ? 4.196 -7.274 13.812 1.00 66.00 106 ILE A O 1
ATOM 885 N N . LYS A 1 107 ? 4.995 -7.774 15.855 1.00 60.62 107 LYS A N 1
ATOM 886 C CA . LYS A 1 107 ? 4.101 -8.908 16.132 1.00 60.62 107 LYS A CA 1
ATOM 887 C C . LYS A 1 107 ? 3.067 -8.501 17.177 1.00 60.62 107 LYS A C 1
ATOM 889 O O . LYS A 1 107 ? 3.187 -8.918 18.321 1.00 60.62 107 LYS A O 1
ATOM 894 N N . HIS A 1 108 ? 2.122 -7.624 16.846 1.00 58.09 108 HIS A N 1
ATOM 895 C CA . HIS A 1 108 ? 1.283 -7.014 17.890 1.00 58.09 108 HIS A CA 1
ATOM 896 C C . HIS A 1 108 ? -0.152 -6.669 17.476 1.00 58.09 108 HIS A C 1
ATOM 898 O O . HIS A 1 108 ? -0.772 -5.847 18.141 1.00 58.09 108 HIS A O 1
ATOM 904 N N . MET A 1 109 ? -0.709 -7.304 16.443 1.00 72.94 109 MET A N 1
ATOM 905 C CA . MET A 1 109 ? -2.174 -7.360 16.350 1.00 72.94 109 MET A CA 1
ATOM 906 C C . MET A 1 109 ? -2.665 -8.528 17.201 1.00 72.94 109 MET A C 1
ATOM 908 O O . MET A 1 109 ? -2.048 -9.598 17.167 1.00 72.94 109 MET A O 1
ATOM 912 N N . LYS A 1 110 ? -3.762 -8.359 17.951 1.00 76.06 110 LYS A N 1
ATOM 913 C CA . LYS A 1 110 ? -4.323 -9.450 18.774 1.00 76.06 110 LYS A CA 1
ATOM 914 C C . LYS A 1 110 ? -4.643 -10.696 17.961 1.00 76.06 110 LYS A C 1
ATOM 916 O O . LYS A 1 110 ? -4.545 -11.815 18.463 1.00 76.06 110 LYS A O 1
ATOM 921 N N . ASP A 1 111 ? -5.011 -10.508 16.698 1.00 81.12 111 ASP A N 1
ATOM 922 C CA . ASP A 1 111 ? -5.331 -11.611 15.811 1.00 81.12 111 ASP A CA 1
ATOM 923 C C . ASP A 1 111 ? -4.098 -12.431 15.407 1.00 81.12 111 ASP A C 1
ATOM 925 O O . ASP A 1 111 ? -4.275 -13.579 15.023 1.00 81.12 111 ASP A O 1
ATOM 929 N N . GLY A 1 112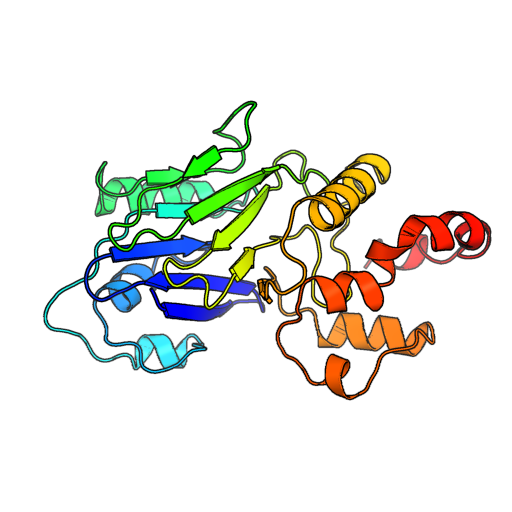 ? -2.872 -11.929 15.587 1.00 83.31 112 GLY A N 1
ATOM 930 C CA . GLY A 1 112 ? -1.622 -12.598 15.213 1.00 83.31 112 GLY A CA 1
ATOM 931 C C . GLY A 1 112 ? -1.049 -12.163 13.860 1.00 83.31 112 GLY A C 1
ATOM 932 O O . GLY A 1 112 ? -0.099 -12.784 13.384 1.00 83.31 112 GLY A O 1
ATOM 933 N N . THR A 1 113 ? -1.591 -11.109 13.242 1.00 88.75 113 THR A N 1
ATOM 934 C CA . THR A 1 113 ? -1.022 -10.490 12.036 1.00 88.75 113 THR A CA 1
ATOM 935 C C . THR A 1 113 ? 0.418 -10.024 12.277 1.00 88.75 113 THR A C 1
ATOM 937 O O . THR A 1 113 ? 0.740 -9.409 13.299 1.00 88.75 113 THR A O 1
ATOM 940 N N . ILE A 1 114 ? 1.295 -10.316 11.314 1.00 88.12 114 ILE A N 1
ATOM 941 C CA . ILE A 1 114 ? 2.719 -9.967 11.349 1.00 88.12 114 ILE A CA 1
ATOM 942 C C . ILE A 1 114 ? 2.975 -8.830 10.369 1.00 88.12 114 ILE A C 1
ATOM 944 O O . ILE A 1 114 ? 2.644 -8.943 9.190 1.00 88.12 114 ILE A O 1
ATOM 948 N N . ILE A 1 115 ? 3.633 -7.770 10.842 1.00 88.94 115 ILE A N 1
ATOM 949 C CA . ILE A 1 115 ? 4.047 -6.639 10.010 1.00 88.94 115 ILE A CA 1
ATOM 950 C C . ILE A 1 115 ? 5.572 -6.538 10.060 1.00 88.94 115 ILE A C 1
ATOM 952 O O . ILE A 1 115 ? 6.156 -6.389 11.132 1.00 88.94 115 ILE A O 1
ATOM 956 N N . LYS A 1 116 ? 6.241 -6.623 8.910 1.00 89.00 116 LYS A N 1
ATOM 957 C CA . LYS A 1 116 ? 7.694 -6.455 8.786 1.00 89.00 116 LYS A CA 1
ATOM 958 C C . LYS A 1 116 ? 7.997 -5.167 8.030 1.00 89.00 116 LYS A C 1
ATOM 960 O O . LYS A 1 116 ? 7.596 -4.995 6.883 1.00 89.00 116 LYS A O 1
ATOM 965 N N . CYS A 1 117 ? 8.755 -4.286 8.667 1.00 88.94 117 CYS A N 1
ATOM 966 C CA . CYS A 1 117 ? 9.294 -3.077 8.058 1.00 88.94 117 CYS A CA 1
ATOM 967 C C . CYS A 1 117 ? 10.630 -3.379 7.366 1.00 88.94 117 CYS A C 1
ATOM 969 O O . CYS A 1 117 ? 11.558 -3.902 7.990 1.00 88.94 117 CYS A O 1
ATOM 971 N N . ILE A 1 118 ? 10.736 -3.027 6.086 1.00 89.50 118 ILE A N 1
ATOM 972 C CA . ILE A 1 118 ? 11.898 -3.301 5.241 1.00 89.50 118 ILE A CA 1
ATOM 973 C C . ILE A 1 118 ? 12.404 -1.982 4.683 1.00 89.50 118 ILE A C 1
ATOM 975 O O . ILE A 1 118 ? 11.707 -1.300 3.942 1.00 89.50 118 ILE A O 1
ATOM 979 N N . LYS A 1 119 ? 13.645 -1.625 5.013 1.00 89.19 119 LYS A N 1
ATOM 980 C CA . LYS A 1 119 ? 14.284 -0.439 4.434 1.00 89.19 119 LYS A CA 1
ATOM 981 C C . LYS A 1 119 ? 14.554 -0.661 2.953 1.00 89.19 119 LYS A C 1
ATOM 983 O O . LYS A 1 119 ? 15.211 -1.645 2.601 1.00 89.19 119 LYS A O 1
ATOM 988 N N . THR A 1 120 ? 14.084 0.268 2.133 1.00 90.00 120 THR A N 1
ATOM 989 C CA . THR A 1 120 ? 14.190 0.225 0.675 1.00 90.00 120 THR A CA 1
ATOM 990 C C . THR A 1 120 ? 14.556 1.602 0.127 1.00 90.00 120 THR A C 1
ATOM 992 O O . THR A 1 120 ? 13.754 2.214 -0.583 1.00 90.00 120 THR A O 1
ATOM 995 N N . PRO A 1 121 ? 15.748 2.127 0.464 1.00 88.00 121 PRO A N 1
ATOM 996 C CA . PRO A 1 121 ? 16.168 3.422 -0.037 1.00 88.00 121 PRO A CA 1
ATOM 997 C C . PRO A 1 121 ? 16.251 3.405 -1.571 1.00 88.00 121 PRO A C 1
ATOM 999 O O . PRO A 1 121 ? 16.717 2.433 -2.174 1.00 88.00 121 PRO A O 1
ATOM 1002 N N . GLY A 1 122 ? 15.791 4.475 -2.211 1.00 84.69 122 GLY A N 1
ATOM 1003 C CA . GLY A 1 122 ? 15.769 4.565 -3.671 1.00 84.69 122 GLY A CA 1
ATOM 1004 C C . GLY A 1 122 ? 14.970 5.759 -4.172 1.00 84.69 122 GLY A C 1
ATOM 1005 O O . GLY A 1 122 ? 15.535 6.634 -4.817 1.00 84.69 122 GLY A O 1
ATOM 1006 N N . HIS A 1 123 ? 13.679 5.827 -3.840 1.00 84.94 123 HIS A N 1
ATOM 1007 C CA . HIS A 1 123 ? 12.887 7.037 -4.089 1.00 84.94 123 HIS A CA 1
ATOM 1008 C C . HIS A 1 123 ? 13.245 8.151 -3.101 1.00 84.94 123 HIS A C 1
ATOM 1010 O O . HIS A 1 123 ? 13.494 9.280 -3.511 1.00 84.94 123 HIS A O 1
ATOM 1016 N N . SER A 1 124 ? 13.352 7.808 -1.815 1.00 85.69 124 SER A N 1
ATOM 1017 C CA . SER A 1 124 ? 13.993 8.615 -0.779 1.00 85.69 124 SER A CA 1
ATOM 1018 C C . SER A 1 124 ? 15.027 7.784 -0.010 1.00 85.69 124 SER A C 1
ATOM 1020 O O . SER A 1 124 ? 15.026 6.549 -0.079 1.00 85.69 124 SER A O 1
ATOM 1022 N N . LEU A 1 125 ? 15.929 8.440 0.731 1.00 85.62 125 LEU A N 1
ATOM 1023 C CA . LEU A 1 125 ? 16.859 7.760 1.653 1.00 85.62 125 LEU A CA 1
ATOM 1024 C C . LEU A 1 125 ? 16.122 6.980 2.750 1.00 85.62 125 LEU A C 1
ATOM 1026 O O . LEU A 1 125 ? 16.635 5.981 3.256 1.00 85.62 125 LEU A O 1
ATOM 1030 N N . TYR A 1 126 ? 14.931 7.448 3.116 1.00 86.06 126 TYR A N 1
ATOM 1031 C CA . TYR A 1 126 ? 14.150 6.934 4.235 1.00 86.06 126 TYR A CA 1
ATOM 1032 C C . TYR A 1 126 ? 12.998 6.029 3.795 1.00 86.06 126 TYR A C 1
ATOM 1034 O O . TYR A 1 126 ? 12.249 5.559 4.650 1.00 86.06 126 TYR A O 1
ATOM 1042 N N . SER A 1 127 ? 12.876 5.748 2.491 1.00 88.06 127 SER A N 1
ATOM 1043 C CA . SER A 1 127 ? 11.850 4.863 1.945 1.00 88.06 127 SER A CA 1
ATOM 1044 C C . SER A 1 127 ? 11.875 3.481 2.606 1.00 88.06 127 SER A C 1
ATOM 1046 O O . SER A 1 127 ? 12.927 2.853 2.797 1.00 88.06 127 SER A O 1
ATOM 1048 N N . LYS A 1 128 ? 10.682 2.989 2.923 1.00 90.50 128 LYS A N 1
ATOM 1049 C CA . LYS A 1 128 ? 10.404 1.701 3.550 1.00 90.50 128 LYS A CA 1
ATOM 1050 C C . LYS A 1 128 ? 9.263 1.012 2.818 1.00 90.50 128 LYS A C 1
ATOM 1052 O O . LYS A 1 128 ? 8.326 1.654 2.361 1.00 90.50 128 LYS A O 1
ATOM 1057 N N . CYS A 1 129 ? 9.323 -0.310 2.796 1.00 93.62 129 CYS A N 1
ATOM 1058 C CA . CYS A 1 129 ? 8.196 -1.161 2.459 1.00 93.62 129 CYS A CA 1
ATOM 1059 C C . CYS A 1 129 ? 7.670 -1.854 3.723 1.00 93.62 129 CYS A C 1
ATOM 1061 O O . CYS A 1 129 ? 8.446 -2.162 4.636 1.00 93.62 129 CYS A O 1
ATOM 1063 N N . PHE A 1 130 ? 6.374 -2.157 3.757 1.00 93.94 130 PHE A N 1
ATOM 1064 C CA . PHE A 1 130 ? 5.745 -2.907 4.847 1.00 93.94 130 PHE A CA 1
ATOM 1065 C C . PHE A 1 130 ? 5.156 -4.207 4.324 1.00 93.94 130 PHE A C 1
ATOM 1067 O O . PHE A 1 130 ? 4.181 -4.208 3.575 1.00 93.94 130 PHE A O 1
ATOM 1074 N N . PHE A 1 131 ? 5.762 -5.321 4.719 1.00 93.94 131 PHE A N 1
ATOM 1075 C CA . PHE A 1 131 ? 5.228 -6.648 4.463 1.00 93.94 131 PHE A CA 1
ATOM 1076 C C . PHE A 1 131 ? 4.213 -7.003 5.548 1.00 93.94 131 PHE A C 1
ATOM 1078 O O . PHE A 1 131 ? 4.532 -6.917 6.733 1.00 93.94 131 PHE A O 1
ATOM 1085 N N . VAL A 1 132 ? 3.015 -7.420 5.155 1.00 93.75 132 VAL A N 1
ATOM 1086 C CA . VAL A 1 132 ? 1.921 -7.785 6.058 1.00 93.75 132 VAL A CA 1
ATOM 1087 C C . VAL A 1 132 ? 1.517 -9.225 5.780 1.00 93.75 132 VAL A C 1
ATOM 1089 O O . VAL A 1 132 ? 1.118 -9.545 4.663 1.00 93.75 132 VAL A O 1
ATOM 1092 N N . LYS A 1 133 ? 1.569 -10.087 6.795 1.00 91.88 133 LYS A N 1
ATOM 1093 C CA . LYS A 1 133 ? 1.102 -11.476 6.719 1.00 91.88 133 LYS A CA 1
ATOM 1094 C C . LYS A 1 133 ? -0.044 -11.691 7.700 1.00 91.88 133 LYS A C 1
ATOM 1096 O O . LYS A 1 133 ? 0.147 -11.510 8.904 1.00 91.88 133 LYS A O 1
ATOM 1101 N N . LEU A 1 134 ? -1.215 -12.071 7.191 1.00 90.25 134 LEU A N 1
ATOM 1102 C CA . LEU A 1 134 ? -2.386 -12.345 8.027 1.00 90.25 134 LEU A CA 1
ATOM 1103 C C . LEU A 1 134 ? -2.226 -13.680 8.778 1.00 90.25 134 LEU A C 1
ATOM 1105 O O . LEU A 1 134 ? -1.536 -14.585 8.304 1.00 90.25 134 LEU A O 1
ATOM 1109 N N . LYS A 1 135 ? -2.848 -13.793 9.962 1.00 82.44 135 LYS A N 1
ATOM 1110 C CA . LYS A 1 135 ? -2.677 -14.919 10.908 1.00 82.44 135 LYS A CA 1
ATOM 1111 C C . LYS A 1 135 ? -2.927 -16.299 10.297 1.00 82.44 135 LYS A C 1
ATOM 1113 O O . LYS A 1 135 ? -2.183 -17.238 10.558 1.00 82.44 135 LYS A O 1
ATOM 1118 N N . ASP A 1 136 ? -3.982 -16.425 9.504 1.00 76.25 136 ASP A N 1
ATOM 1119 C CA . ASP A 1 136 ? -4.378 -17.677 8.851 1.00 76.25 136 ASP A CA 1
ATOM 1120 C C . ASP A 1 136 ? -3.424 -18.089 7.716 1.00 76.25 136 ASP A C 1
ATOM 1122 O O . ASP A 1 136 ? -3.642 -19.106 7.064 1.00 76.25 136 ASP A O 1
ATOM 1126 N N . ASN A 1 137 ? -2.364 -17.307 7.471 1.00 65.94 137 ASN A N 1
ATOM 1127 C CA . ASN A 1 137 ? -1.469 -17.418 6.325 1.00 65.94 137 ASN A CA 1
ATOM 1128 C C . ASN A 1 137 ? -2.211 -17.419 4.976 1.00 65.94 137 ASN A C 1
ATOM 1130 O O . ASN A 1 137 ? -1.617 -17.807 3.972 1.00 65.94 137 ASN A O 1
ATOM 1134 N N . SER A 1 138 ? -3.475 -16.979 4.922 1.00 77.94 138 SER A N 1
ATOM 1135 C CA . SER A 1 138 ? -4.268 -17.037 3.691 1.00 77.94 138 SER A CA 1
ATOM 1136 C C . SER A 1 138 ? -3.798 -16.006 2.675 1.00 77.94 138 SER A C 1
ATOM 1138 O O . SER A 1 138 ? -3.867 -16.240 1.467 1.00 77.94 138 SER A O 1
ATOM 1140 N N . LYS A 1 139 ? -3.320 -14.851 3.159 1.00 89.12 139 LYS A N 1
ATOM 1141 C CA . LYS A 1 139 ? -2.888 -13.728 2.327 1.00 89.12 139 LYS A CA 1
ATOM 1142 C C . LYS A 1 139 ? -1.694 -12.998 2.932 1.00 89.12 139 LYS A C 1
ATOM 1144 O O . LYS A 1 139 ? -1.595 -12.797 4.147 1.00 89.12 139 LYS A O 1
ATOM 1149 N N . ALA A 1 140 ? -0.820 -12.552 2.040 1.00 94.75 140 ALA A N 1
ATOM 1150 C CA . ALA A 1 140 ? 0.286 -11.663 2.337 1.00 94.75 140 ALA A CA 1
ATOM 1151 C C . ALA A 1 140 ? 0.248 -10.454 1.397 1.00 94.75 140 ALA A C 1
ATOM 1153 O O . ALA A 1 140 ? -0.208 -10.549 0.254 1.00 94.75 140 ALA A O 1
ATOM 1154 N N . TYR A 1 141 ? 0.732 -9.320 1.888 1.00 97.06 141 TYR A N 1
ATOM 1155 C CA . TYR A 1 141 ? 0.744 -8.050 1.178 1.00 97.06 141 TYR A CA 1
ATOM 1156 C C . TYR A 1 141 ? 2.097 -7.367 1.346 1.00 97.06 141 TYR A C 1
ATOM 1158 O O . TYR A 1 141 ? 2.782 -7.570 2.348 1.00 97.06 141 TYR A O 1
ATOM 1166 N N . ILE A 1 142 ? 2.472 -6.522 0.392 1.00 97.38 142 ILE A N 1
ATOM 1167 C CA . ILE A 1 142 ? 3.636 -5.645 0.507 1.00 97.38 142 ILE A CA 1
ATOM 1168 C C . ILE A 1 142 ? 3.256 -4.234 0.068 1.00 97.38 142 ILE A C 1
ATOM 1170 O O . ILE A 1 142 ? 2.983 -3.996 -1.103 1.00 97.38 142 ILE A O 1
ATOM 1174 N N . ALA A 1 143 ? 3.239 -3.292 1.007 1.00 97.06 143 ALA A N 1
ATOM 1175 C CA . ALA A 1 143 ? 3.130 -1.872 0.691 1.00 97.06 143 ALA A CA 1
ATOM 1176 C C . ALA A 1 143 ? 4.498 -1.340 0.287 1.00 97.06 143 ALA A C 1
ATOM 1178 O O . ALA A 1 143 ? 5.447 -1.445 1.066 1.00 97.06 143 ALA A O 1
ATOM 1179 N N . VAL A 1 144 ? 4.603 -0.821 -0.938 1.00 95.88 144 VAL A N 1
ATOM 1180 C CA . VAL A 1 144 ? 5.895 -0.486 -1.565 1.00 95.88 144 VAL A CA 1
ATOM 1181 C C . VAL A 1 144 ? 6.184 1.011 -1.638 1.00 95.88 144 VAL A C 1
ATOM 1183 O O . VAL A 1 144 ? 7.252 1.404 -2.112 1.00 95.88 144 VAL A O 1
ATOM 1186 N N . GLY A 1 145 ? 5.259 1.848 -1.162 1.00 93.75 145 GLY A N 1
ATOM 1187 C CA . GLY A 1 145 ? 5.394 3.302 -1.220 1.00 93.75 145 GLY A CA 1
ATOM 1188 C C . GLY A 1 145 ? 5.641 3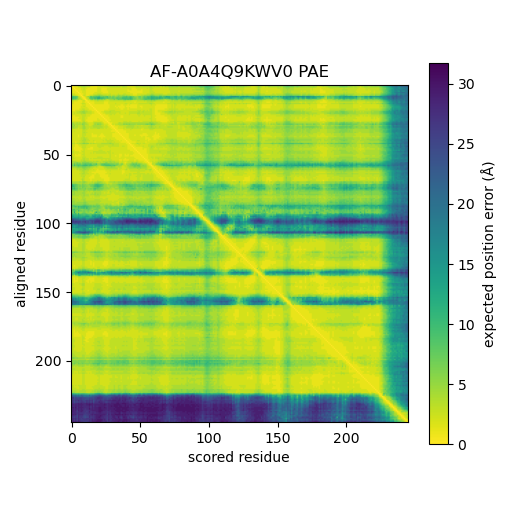.789 -2.648 1.00 93.75 145 GLY A C 1
ATOM 1189 O O . GLY A 1 145 ? 5.119 3.227 -3.614 1.00 93.75 145 GLY A O 1
ATOM 1190 N N . ASN A 1 146 ? 6.508 4.790 -2.787 1.00 91.56 146 ASN A N 1
ATOM 1191 C CA . ASN A 1 146 ? 7.053 5.213 -4.075 1.00 91.56 146 ASN A CA 1
ATOM 1192 C C . ASN A 1 146 ? 8.300 4.421 -4.525 1.00 91.56 146 ASN A C 1
ATOM 1194 O O . ASN A 1 146 ? 9.024 4.894 -5.394 1.00 91.56 146 ASN A O 1
ATOM 1198 N N . LEU A 1 147 ? 8.614 3.227 -4.000 1.00 92.50 147 LEU A N 1
ATOM 1199 C CA . LEU A 1 147 ? 9.724 2.443 -4.572 1.00 92.50 147 LEU A CA 1
ATOM 1200 C C . LEU A 1 147 ? 9.399 2.040 -6.019 1.00 92.50 147 LEU A C 1
ATOM 1202 O O . LEU A 1 147 ? 10.202 2.205 -6.935 1.00 92.50 147 LEU A O 1
ATOM 1206 N N . PHE A 1 148 ? 8.201 1.527 -6.257 1.00 93.88 148 PHE A N 1
ATOM 1207 C CA . PHE A 1 148 ? 7.709 1.263 -7.602 1.00 93.88 148 PHE A CA 1
ATOM 1208 C C . PHE A 1 148 ? 6.184 1.303 -7.627 1.00 93.88 148 PHE A C 1
ATOM 1210 O O . PHE A 1 148 ? 5.526 1.133 -6.604 1.00 93.88 148 PHE A O 1
ATOM 1217 N N . SER A 1 149 ? 5.636 1.548 -8.809 1.00 95.31 149 SER A N 1
ATOM 1218 C CA . SER A 1 149 ? 4.206 1.474 -9.105 1.00 95.31 149 SER A CA 1
ATOM 1219 C C . SER A 1 149 ? 3.934 0.288 -10.032 1.00 95.31 149 SER A C 1
ATOM 1221 O O . SER A 1 149 ? 4.872 -0.399 -10.441 1.00 95.31 149 SER A O 1
ATOM 1223 N N . PHE A 1 150 ? 2.664 0.033 -10.356 1.00 96.81 150 PHE A N 1
ATOM 1224 C CA . PHE A 1 150 ? 2.239 -1.070 -11.222 1.00 96.81 150 PHE A CA 1
ATOM 1225 C C . PHE A 1 150 ? 3.100 -1.165 -12.489 1.00 96.81 150 PHE A C 1
ATOM 1227 O O . PHE A 1 150 ? 3.014 -0.285 -13.346 1.00 96.81 150 PHE A O 1
ATOM 1234 N N . LEU A 1 151 ? 3.938 -2.203 -12.597 1.00 95.31 151 LEU A N 1
ATOM 1235 C CA . LEU A 1 151 ? 4.897 -2.418 -13.695 1.00 95.31 151 LEU A CA 1
ATOM 1236 C C . LEU A 1 151 ? 5.787 -1.202 -14.049 1.00 95.31 151 LEU A C 1
ATOM 1238 O O . LEU A 1 151 ? 6.318 -1.105 -15.157 1.00 95.31 151 LEU A O 1
ATOM 1242 N N . GLY A 1 152 ? 5.938 -0.260 -13.122 1.00 92.94 152 GLY A N 1
ATOM 1243 C CA . GLY A 1 152 ? 6.679 0.984 -13.293 1.00 92.94 152 GLY A CA 1
ATOM 1244 C C . GLY A 1 152 ? 7.796 1.135 -12.272 1.00 92.94 152 GLY A C 1
ATOM 1245 O O . GLY A 1 152 ? 8.117 0.214 -11.522 1.00 92.94 152 GLY A O 1
ATOM 1246 N N . CYS A 1 153 ? 8.390 2.322 -12.232 1.00 89.06 153 CYS A N 1
ATOM 1247 C CA . CYS A 1 153 ? 9.340 2.719 -11.201 1.00 89.06 153 CYS A CA 1
ATOM 1248 C C . CYS A 1 153 ? 9.127 4.183 -10.838 1.00 89.06 153 CYS A C 1
ATOM 1250 O O . CYS A 1 153 ? 8.779 4.988 -11.699 1.00 89.06 153 CYS A O 1
ATOM 1252 N N . ASN A 1 154 ? 9.449 4.532 -9.599 1.00 80.94 154 ASN A N 1
ATOM 1253 C CA . ASN A 1 154 ? 9.416 5.905 -9.117 1.00 80.94 154 ASN A CA 1
ATOM 1254 C C . ASN A 1 154 ? 10.819 6.288 -8.631 1.00 80.94 154 ASN A C 1
ATOM 1256 O O . ASN A 1 154 ? 11.084 6.449 -7.446 1.00 80.94 154 ASN A O 1
ATOM 1260 N N . VAL A 1 155 ? 11.768 6.379 -9.567 1.00 68.88 155 VAL A N 1
ATOM 1261 C CA . VAL A 1 155 ? 13.165 6.726 -9.261 1.00 68.88 155 VAL A CA 1
ATOM 1262 C C . VAL A 1 155 ? 13.306 8.240 -9.134 1.00 68.88 155 VAL A C 1
ATOM 1264 O O . VAL A 1 155 ? 13.085 8.970 -10.099 1.00 68.88 155 VAL A O 1
ATOM 1267 N N . SER A 1 156 ? 13.731 8.708 -7.961 1.00 64.69 156 SER A N 1
ATOM 1268 C CA . SER A 1 156 ? 14.151 10.098 -7.780 1.00 64.69 156 SER A CA 1
ATOM 1269 C C . SER A 1 156 ? 15.511 10.335 -8.443 1.00 64.69 156 SER A C 1
ATOM 1271 O O . SER A 1 156 ? 16.407 9.495 -8.366 1.00 64.69 156 SER A O 1
ATOM 1273 N N . HIS A 1 157 ? 15.697 11.497 -9.075 1.00 56.78 157 HIS A N 1
ATOM 1274 C CA . HIS A 1 157 ? 16.979 11.897 -9.686 1.00 56.78 157 HIS A CA 1
ATOM 1275 C C . HIS A 1 157 ? 18.085 12.164 -8.669 1.00 56.78 157 HIS A C 1
ATOM 1277 O O . HIS A 1 157 ? 19.241 12.313 -9.051 1.00 56.78 157 HIS A O 1
ATOM 1283 N N . ILE A 1 158 ? 17.717 12.234 -7.392 1.00 55.44 158 ILE A N 1
ATOM 1284 C CA . ILE A 1 158 ? 18.584 12.663 -6.302 1.00 55.44 158 ILE A CA 1
ATOM 1285 C C . ILE A 1 158 ? 19.374 11.476 -5.718 1.00 55.44 158 ILE A C 1
ATOM 1287 O O . ILE A 1 158 ? 20.434 11.680 -5.134 1.00 55.44 158 ILE A O 1
ATOM 1291 N N . PHE A 1 159 ? 18.920 10.228 -5.907 1.00 65.56 159 PHE A N 1
ATOM 1292 C CA . PHE A 1 159 ? 19.530 9.045 -5.279 1.00 65.56 159 PHE A CA 1
ATOM 1293 C C . PHE A 1 159 ? 20.155 8.075 -6.282 1.00 65.56 159 PHE A C 1
ATOM 1295 O O . PHE A 1 159 ? 19.795 8.031 -7.460 1.00 65.56 159 PHE A O 1
ATOM 1302 N N . SER A 1 160 ? 21.130 7.289 -5.811 1.00 70.81 160 SER A N 1
ATOM 1303 C CA . SER A 1 160 ? 21.917 6.422 -6.684 1.00 70.81 160 SER A CA 1
ATOM 1304 C C . SER A 1 160 ? 21.092 5.241 -7.207 1.00 70.81 160 SER A C 1
ATOM 1306 O O . SER A 1 160 ? 20.329 4.593 -6.480 1.00 70.81 160 SER A O 1
ATOM 1308 N N . LYS A 1 161 ? 21.257 4.931 -8.496 1.00 79.88 161 LYS A N 1
ATOM 1309 C CA . LYS A 1 161 ? 20.586 3.799 -9.159 1.00 79.88 161 LYS A CA 1
ATOM 1310 C C . LYS A 1 161 ? 20.929 2.478 -8.472 1.00 79.88 161 LYS A C 1
ATOM 1312 O O . LYS A 1 161 ? 20.112 1.564 -8.414 1.00 79.88 161 LYS A O 1
ATOM 1317 N N . GLU A 1 162 ? 22.128 2.389 -7.913 1.00 83.06 162 GLU A N 1
ATOM 1318 C CA . GLU A 1 162 ? 22.636 1.244 -7.174 1.00 83.06 162 GLU A CA 1
ATOM 1319 C C . GLU A 1 162 ? 21.819 0.996 -5.901 1.00 83.06 162 GLU A C 1
ATOM 1321 O O . GLU A 1 162 ? 21.525 -0.157 -5.587 1.00 83.06 162 GLU A O 1
ATOM 1326 N N . MET A 1 163 ? 21.414 2.050 -5.178 1.00 85.31 163 MET A N 1
ATOM 1327 C CA . MET A 1 163 ? 20.539 1.923 -4.003 1.00 85.31 163 MET A CA 1
ATOM 1328 C C . MET A 1 163 ? 19.162 1.400 -4.402 1.00 85.31 163 MET A C 1
ATOM 1330 O O . MET A 1 163 ? 18.668 0.448 -3.797 1.00 85.31 163 MET A O 1
ATOM 1334 N N . TYR A 1 164 ? 18.596 1.947 -5.478 1.00 87.62 164 TYR A N 1
ATOM 1335 C CA . TYR A 1 164 ? 17.324 1.490 -6.024 1.00 87.62 164 TYR A CA 1
ATOM 1336 C C . TYR A 1 164 ? 17.355 -0.000 -6.402 1.00 87.62 164 TYR A C 1
ATOM 1338 O O . TYR A 1 164 ? 16.525 -0.787 -5.946 1.00 87.62 164 TYR A O 1
ATOM 1346 N N . VAL A 1 165 ? 18.368 -0.423 -7.167 1.00 87.88 165 VAL A N 1
ATOM 1347 C CA . VAL A 1 165 ? 18.546 -1.826 -7.578 1.00 87.88 165 VAL A CA 1
ATOM 1348 C C . VAL A 1 165 ? 18.763 -2.743 -6.371 1.00 87.88 165 VAL A C 1
ATOM 1350 O O . VAL A 1 165 ? 18.191 -3.834 -6.326 1.00 87.88 165 VAL A O 1
ATOM 1353 N N . LYS A 1 166 ? 19.541 -2.317 -5.367 1.00 89.75 166 LYS A N 1
ATOM 1354 C CA . LYS A 1 166 ? 19.705 -3.069 -4.110 1.00 89.75 166 LYS A CA 1
ATOM 1355 C C . LYS A 1 166 ? 18.365 -3.264 -3.399 1.00 89.75 166 LYS A C 1
ATOM 1357 O O . LYS A 1 166 ? 18.082 -4.379 -2.966 1.00 89.75 166 LYS A O 1
ATOM 1362 N N . SER A 1 167 ? 17.527 -2.231 -3.337 1.00 91.44 167 SER A N 1
ATOM 1363 C CA . SER A 1 167 ? 16.186 -2.304 -2.749 1.00 91.44 167 SER A CA 1
ATOM 1364 C C . SER A 1 167 ? 15.264 -3.257 -3.513 1.00 91.44 167 SER A C 1
ATOM 1366 O O . SER A 1 167 ? 14.626 -4.105 -2.892 1.00 91.44 167 SER A O 1
ATOM 1368 N N . LEU A 1 168 ? 15.253 -3.218 -4.850 1.00 92.25 168 LEU A N 1
ATOM 1369 C CA . LEU A 1 168 ? 14.483 -4.178 -5.652 1.00 92.25 168 LEU A CA 1
ATOM 1370 C C . LEU A 1 168 ? 14.968 -5.622 -5.460 1.00 92.25 168 LEU A C 1
ATOM 1372 O O . LEU A 1 168 ? 14.162 -6.537 -5.297 1.00 92.25 168 LEU A O 1
ATOM 1376 N N . ASN A 1 169 ? 16.285 -5.844 -5.433 1.00 91.75 169 ASN A N 1
ATOM 1377 C CA . ASN A 1 169 ? 16.856 -7.170 -5.182 1.00 91.75 169 ASN A CA 1
ATOM 1378 C C . ASN A 1 169 ? 16.534 -7.684 -3.777 1.00 91.75 169 ASN A C 1
ATOM 1380 O O . ASN A 1 169 ? 16.324 -8.883 -3.594 1.00 91.75 169 ASN A O 1
ATOM 1384 N N . LYS A 1 170 ? 16.442 -6.783 -2.798 1.00 92.56 170 LYS A N 1
ATOM 1385 C CA . LYS A 1 170 ? 15.989 -7.119 -1.453 1.00 92.56 170 LYS A CA 1
ATOM 1386 C C . LYS A 1 170 ? 14.547 -7.625 -1.459 1.00 92.56 170 LYS A C 1
ATOM 1388 O O . LYS A 1 170 ? 14.290 -8.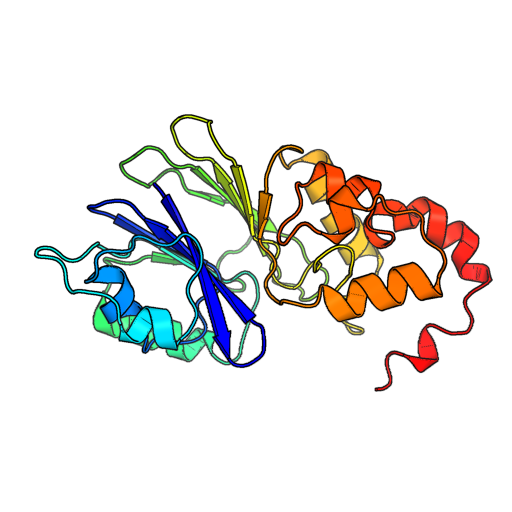702 -0.929 1.00 92.56 170 LYS A O 1
ATOM 1393 N N . ILE A 1 171 ? 13.639 -6.919 -2.141 1.00 92.88 171 ILE A N 1
ATOM 1394 C CA . ILE A 1 171 ? 12.245 -7.359 -2.316 1.00 92.88 171 ILE A CA 1
ATOM 1395 C C . ILE A 1 171 ? 12.184 -8.742 -2.976 1.00 92.88 171 ILE A C 1
ATOM 1397 O O . ILE A 1 171 ? 11.515 -9.632 -2.461 1.00 92.88 171 ILE A O 1
ATOM 1401 N N . LYS A 1 172 ? 12.945 -8.969 -4.055 1.00 92.25 172 LYS A N 1
ATOM 1402 C CA . LYS A 1 172 ? 13.006 -10.276 -4.739 1.00 92.25 172 LYS A CA 1
ATOM 1403 C C . LYS A 1 172 ? 13.423 -11.435 -3.835 1.00 92.25 172 LYS A C 1
ATOM 1405 O O . LYS A 1 172 ? 12.986 -12.562 -4.061 1.00 92.25 172 LYS A O 1
ATOM 1410 N N . LYS A 1 173 ? 14.342 -11.177 -2.900 1.00 91.88 173 LYS A N 1
ATOM 1411 C CA . LYS A 1 173 ? 14.954 -12.200 -2.04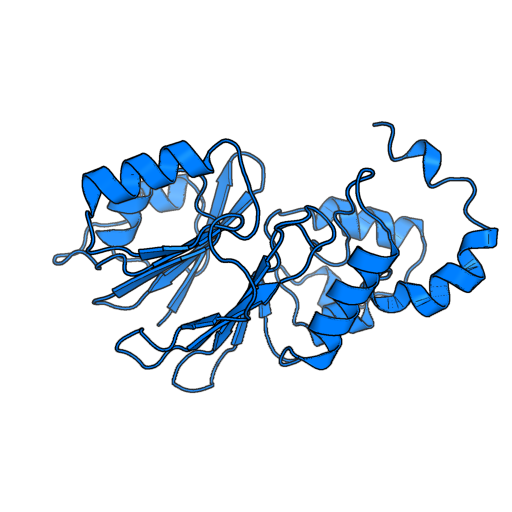7 1.00 91.88 173 LYS A CA 1
ATOM 1412 C C . LYS A 1 173 ? 14.131 -12.478 -0.793 1.00 91.88 173 LYS A C 1
ATOM 1414 O O . LYS A 1 173 ? 14.075 -13.621 -0.358 1.00 91.88 173 LYS A O 1
ATOM 1419 N N . GLU A 1 174 ? 13.554 -11.441 -0.192 1.00 88.75 174 GLU A N 1
ATOM 1420 C CA . GLU A 1 174 ? 13.001 -11.517 1.164 1.00 88.75 174 GLU A CA 1
ATOM 1421 C C . GLU A 1 174 ? 11.472 -11.559 1.229 1.00 88.75 174 GLU A C 1
ATOM 1423 O O . GLU A 1 174 ? 10.933 -11.919 2.275 1.00 88.75 174 GLU A O 1
ATOM 1428 N N . ILE A 1 175 ? 10.771 -11.178 0.158 1.00 91.62 175 ILE A N 1
ATOM 1429 C CA . ILE A 1 175 ? 9.305 -11.132 0.140 1.00 91.62 175 ILE A CA 1
ATOM 1430 C C . ILE A 1 175 ? 8.730 -12.403 -0.473 1.00 91.62 175 ILE A C 1
ATOM 1432 O O . ILE A 1 175 ? 9.218 -12.901 -1.489 1.00 91.62 175 ILE A O 1
ATOM 1436 N N . ASP A 1 176 ? 7.648 -12.898 0.127 1.00 92.69 176 ASP A N 1
ATOM 1437 C CA . ASP A 1 176 ? 6.8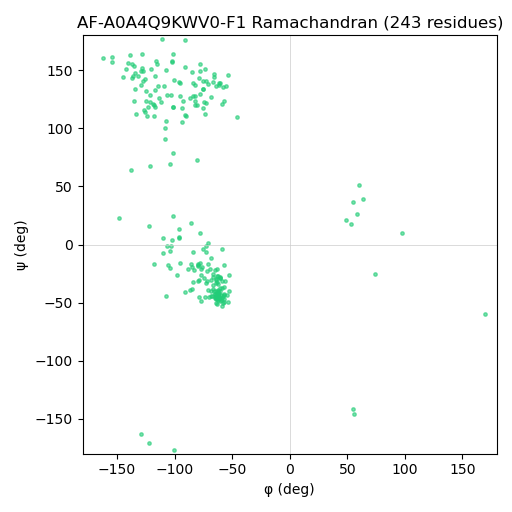46 -13.969 -0.452 1.00 92.69 176 ASP A CA 1
ATOM 1438 C C . ASP A 1 176 ? 6.319 -13.541 -1.830 1.00 92.69 176 ASP A C 1
ATOM 1440 O O . ASP A 1 176 ? 5.604 -12.547 -1.975 1.00 92.69 176 ASP A O 1
ATOM 1444 N N . LYS A 1 177 ? 6.672 -14.315 -2.855 1.00 95.31 177 LYS A N 1
ATOM 1445 C CA . LYS A 1 177 ? 6.336 -14.054 -4.256 1.00 95.31 177 LYS A CA 1
ATOM 1446 C C . LYS A 1 177 ? 4.830 -14.066 -4.532 1.00 95.31 177 LYS A C 1
ATOM 1448 O O . LYS A 1 177 ? 4.403 -13.473 -5.525 1.00 95.31 177 LYS A O 1
ATOM 1453 N N . GLU A 1 178 ? 4.038 -14.704 -3.674 1.00 96.56 178 GLU A N 1
ATOM 1454 C CA . GLU A 1 178 ? 2.578 -14.718 -3.776 1.00 96.56 178 GLU A CA 1
ATOM 1455 C C . GLU A 1 178 ? 1.908 -13.494 -3.136 1.00 96.56 178 GLU A C 1
ATOM 1457 O O . GLU A 1 178 ? 0.702 -13.308 -3.320 1.00 96.56 178 GLU A O 1
ATOM 1462 N N . SER A 1 179 ? 2.673 -12.638 -2.450 1.00 97.19 179 SER A N 1
ATOM 1463 C CA . SER A 1 179 ? 2.153 -11.421 -1.821 1.00 97.19 179 SER A CA 1
ATOM 1464 C C . SER A 1 179 ? 1.566 -10.466 -2.844 1.00 97.19 179 SER A C 1
ATOM 1466 O O . SER A 1 179 ? 2.159 -10.243 -3.901 1.00 97.19 179 SER A O 1
ATOM 1468 N N . ILE A 1 180 ? 0.438 -9.849 -2.503 1.00 97.81 180 ILE A N 1
ATOM 1469 C CA . ILE A 1 180 ? -0.170 -8.782 -3.298 1.00 97.81 180 ILE A CA 1
ATOM 1470 C C . ILE A 1 180 ? 0.602 -7.483 -3.051 1.00 97.81 180 ILE A C 1
ATOM 1472 O O . ILE A 1 180 ? 0.830 -7.088 -1.907 1.00 97.81 180 ILE A O 1
ATOM 1476 N N . VAL A 1 181 ? 1.010 -6.812 -4.121 1.00 98.19 181 VAL A N 1
ATOM 1477 C CA . VAL A 1 181 ? 1.699 -5.526 -4.055 1.00 98.19 181 VAL A CA 1
ATOM 1478 C C . VAL A 1 181 ? 0.678 -4.411 -3.894 1.00 98.19 181 VAL A C 1
ATOM 1480 O O . VAL A 1 181 ? -0.265 -4.322 -4.671 1.00 98.19 181 VAL A O 1
ATOM 1483 N N . LEU A 1 182 ? 0.886 -3.565 -2.891 1.00 98.00 182 LEU A N 1
ATOM 1484 C CA . LEU A 1 182 ? 0.079 -2.397 -2.564 1.00 98.00 182 LEU A CA 1
ATOM 1485 C C . LEU A 1 182 ? 0.876 -1.138 -2.947 1.00 98.00 182 LEU A C 1
ATOM 1487 O O . LEU A 1 182 ? 1.875 -0.797 -2.307 1.00 98.00 182 LEU A O 1
ATOM 1491 N N . TYR A 1 183 ? 0.478 -0.485 -4.039 1.00 96.81 183 TYR A N 1
ATOM 1492 C CA . TYR A 1 183 ? 1.166 0.683 -4.603 1.00 96.81 183 TYR A CA 1
ATOM 1493 C C . TYR A 1 183 ? 0.738 1.982 -3.933 1.00 96.81 183 TYR A C 1
ATOM 1495 O O . TYR A 1 183 ? -0.422 2.141 -3.587 1.00 96.81 183 TYR A O 1
ATOM 1503 N N . LYS A 1 184 ? 1.610 2.979 -3.832 1.00 94.00 184 LYS A N 1
ATOM 1504 C CA . LYS A 1 184 ? 1.178 4.280 -3.305 1.00 94.00 184 LYS A CA 1
ATOM 1505 C C . LYS A 1 184 ? 0.332 5.098 -4.286 1.00 94.00 184 LYS A C 1
ATOM 1507 O O . LYS A 1 184 ? -0.497 5.883 -3.848 1.00 94.00 184 LYS A O 1
ATOM 1512 N N . LYS A 1 185 ? 0.530 4.929 -5.597 1.00 92.44 185 LYS A N 1
ATOM 1513 C CA . LYS A 1 185 ? -0.147 5.716 -6.641 1.00 92.44 185 LYS A CA 1
ATOM 1514 C C . LYS A 1 185 ? -0.727 4.839 -7.747 1.00 92.44 185 LYS A C 1
ATOM 1516 O O . LYS A 1 185 ? -0.102 3.853 -8.148 1.00 92.44 185 LYS A O 1
ATOM 1521 N N . ASP A 1 186 ? -1.874 5.243 -8.281 1.00 93.38 186 ASP A N 1
ATOM 1522 C CA . ASP A 1 186 ? -2.528 4.638 -9.442 1.00 93.38 186 ASP A CA 1
ATOM 1523 C C . ASP A 1 186 ? -1.890 5.120 -10.755 1.00 93.38 186 ASP A C 1
ATOM 1525 O O . ASP A 1 186 ? -2.433 5.922 -11.508 1.00 93.38 186 ASP A O 1
ATOM 1529 N N . GLU A 1 187 ? -0.682 4.634 -11.041 1.00 93.50 187 GLU A N 1
ATOM 1530 C CA . GLU A 1 187 ? 0.034 4.961 -12.284 1.00 93.50 187 GLU A CA 1
ATOM 1531 C C . GLU A 1 187 ? -0.153 3.906 -13.384 1.00 93.50 187 GLU A C 1
ATOM 1533 O O . GLU A 1 187 ? 0.566 3.905 -14.388 1.00 93.50 187 GLU A O 1
ATOM 1538 N N . LYS A 1 188 ? -1.116 2.992 -13.221 1.00 94.81 188 LYS A N 1
ATOM 1539 C CA . LYS A 1 188 ? -1.289 1.829 -14.100 1.00 94.81 188 LYS A CA 1
ATOM 1540 C C . LYS A 1 188 ? -1.400 2.225 -15.573 1.00 94.81 188 LYS A C 1
ATOM 1542 O O . LYS A 1 188 ? -0.691 1.666 -16.408 1.00 94.81 188 LYS A O 1
ATOM 1547 N N . ALA A 1 189 ? -2.258 3.193 -15.903 1.00 94.06 189 ALA A N 1
ATOM 1548 C CA . ALA A 1 189 ? -2.480 3.614 -17.288 1.00 94.06 189 ALA A CA 1
ATOM 1549 C C . ALA A 1 189 ? -1.196 4.164 -17.936 1.00 94.06 189 ALA A C 1
ATOM 1551 O O . ALA A 1 189 ? -0.822 3.760 -19.040 1.00 94.06 189 ALA A O 1
ATOM 1552 N N . LYS A 1 190 ? -0.480 5.030 -17.211 1.00 93.94 190 LYS A N 1
ATOM 1553 C CA . LYS A 1 190 ? 0.800 5.615 -17.630 1.00 93.94 190 LYS A CA 1
ATOM 1554 C C . LYS A 1 190 ? 1.867 4.538 -17.845 1.00 93.94 190 LYS A C 1
ATOM 1556 O O . LYS A 1 190 ? 2.543 4.539 -18.876 1.00 93.94 190 LYS A O 1
ATOM 1561 N N . ASN A 1 191 ? 1.992 3.593 -16.917 1.00 95.12 191 ASN A N 1
ATOM 1562 C CA . ASN A 1 191 ? 2.997 2.534 -16.996 1.00 95.12 191 ASN A CA 1
ATOM 1563 C C . ASN A 1 191 ? 2.684 1.519 -18.105 1.00 95.12 191 ASN A C 1
ATOM 1565 O O . ASN A 1 191 ? 3.583 1.131 -18.848 1.00 95.12 191 ASN A O 1
ATOM 1569 N N . LEU A 1 192 ? 1.414 1.151 -18.307 1.00 94.88 192 LEU A N 1
ATOM 1570 C CA . LEU A 1 192 ? 1.004 0.303 -19.432 1.00 94.88 192 LEU A CA 1
ATOM 1571 C C . LEU A 1 192 ? 1.279 0.968 -20.788 1.00 94.88 192 LEU A C 1
ATOM 1573 O O . LEU A 1 192 ? 1.748 0.303 -21.713 1.00 94.88 192 LEU A O 1
ATOM 1577 N N . ALA A 1 193 ? 1.054 2.281 -20.906 1.00 94.12 193 ALA A N 1
ATOM 1578 C CA . ALA A 1 193 ? 1.408 3.026 -22.112 1.00 94.12 193 ALA A CA 1
ATOM 1579 C C . ALA A 1 193 ? 2.923 2.989 -22.377 1.00 94.12 193 ALA A C 1
ATOM 1581 O O . ALA A 1 193 ? 3.346 2.743 -23.508 1.00 94.12 193 ALA A O 1
ATOM 1582 N N . PHE A 1 194 ? 3.751 3.163 -21.339 1.00 90.88 194 PHE A N 1
ATOM 1583 C CA . PHE A 1 194 ? 5.206 3.022 -21.450 1.00 90.88 194 PHE A CA 1
ATOM 1584 C C . PHE A 1 194 ? 5.613 1.623 -21.928 1.00 90.88 194 PHE A C 1
ATOM 1586 O O . PHE A 1 194 ? 6.431 1.501 -22.841 1.00 90.88 194 PHE A O 1
ATOM 1593 N N . ILE A 1 195 ? 5.021 0.574 -21.360 1.00 90.69 195 ILE A N 1
ATOM 1594 C CA . ILE A 1 195 ? 5.302 -0.820 -21.726 1.00 90.69 195 ILE A CA 1
ATOM 1595 C C . ILE A 1 195 ? 4.972 -1.080 -23.193 1.00 90.69 195 ILE A C 1
ATOM 1597 O O . ILE A 1 195 ? 5.821 -1.583 -23.931 1.00 90.69 195 ILE A O 1
ATOM 1601 N N . LYS A 1 196 ? 3.783 -0.657 -23.637 1.00 90.62 196 LYS A N 1
ATOM 1602 C CA . LYS A 1 196 ? 3.343 -0.791 -25.030 1.00 90.62 196 LYS A CA 1
ATOM 1603 C C . LYS A 1 196 ? 4.273 -0.049 -25.992 1.00 90.62 196 LYS A C 1
ATOM 1605 O O . LYS A 1 196 ? 4.697 -0.618 -26.995 1.00 90.62 196 LYS A O 1
ATOM 1610 N N . ASN A 1 197 ? 4.639 1.191 -25.668 1.00 91.12 197 ASN A N 1
ATOM 1611 C CA . ASN A 1 197 ? 5.510 2.016 -26.512 1.00 91.12 197 ASN A CA 1
ATOM 1612 C C . ASN A 1 197 ? 6.924 1.437 -26.658 1.00 91.12 197 ASN A C 1
ATOM 1614 O O . ASN A 1 197 ? 7.561 1.630 -27.691 1.00 91.12 197 ASN A O 1
ATOM 1618 N N . ASN A 1 198 ? 7.406 0.712 -25.648 1.00 85.19 198 ASN A N 1
ATOM 1619 C CA . ASN A 1 198 ? 8.711 0.051 -25.675 1.00 85.19 198 ASN A CA 1
ATOM 1620 C C . ASN A 1 198 ? 8.633 -1.427 -26.087 1.00 85.19 198 ASN A C 1
ATOM 1622 O O . ASN A 1 198 ? 9.654 -2.110 -26.064 1.00 85.19 198 ASN A O 1
ATOM 1626 N N . LYS A 1 199 ? 7.449 -1.909 -26.497 1.00 87.94 199 LYS A N 1
ATOM 1627 C CA . LYS A 1 199 ? 7.208 -3.288 -26.949 1.00 87.94 199 LYS A CA 1
ATOM 1628 C C . LYS A 1 199 ? 7.642 -4.347 -25.926 1.00 87.94 199 LYS A C 1
ATOM 1630 O O . LYS A 1 199 ? 8.148 -5.398 -26.308 1.00 87.94 199 LYS A O 1
ATOM 1635 N N . TYR A 1 200 ? 7.467 -4.074 -24.633 1.00 85.75 200 TYR A N 1
ATOM 1636 C CA . TYR A 1 200 ? 7.683 -5.100 -23.614 1.00 85.75 200 TYR A CA 1
ATOM 1637 C C . TYR A 1 200 ? 6.521 -6.088 -23.614 1.00 85.75 200 TYR A C 1
ATOM 1639 O O . TYR A 1 200 ? 5.354 -5.692 -23.642 1.00 85.75 200 TYR A O 1
ATOM 1647 N N . GLU A 1 201 ? 6.853 -7.374 -23.570 1.00 87.56 201 GLU A N 1
ATOM 1648 C CA . GLU A 1 201 ? 5.868 -8.445 -23.518 1.00 87.56 201 GLU A CA 1
ATOM 1649 C C . GLU A 1 201 ? 5.208 -8.493 -22.140 1.00 87.56 201 GLU A C 1
ATOM 1651 O O . GLU A 1 201 ? 5.867 -8.674 -21.114 1.00 87.56 201 GLU A O 1
ATOM 1656 N N . ILE A 1 202 ? 3.887 -8.346 -22.126 1.00 91.25 202 ILE A N 1
ATOM 1657 C CA . ILE A 1 202 ? 3.043 -8.557 -20.953 1.00 91.25 202 ILE A CA 1
ATOM 1658 C C . ILE A 1 202 ? 1.817 -9.354 -21.381 1.00 91.25 202 ILE A C 1
ATOM 1660 O O . ILE A 1 202 ? 1.316 -9.178 -22.490 1.00 91.25 202 ILE A O 1
ATOM 1664 N N . SER A 1 203 ? 1.317 -10.232 -20.514 1.00 90.88 203 SER A N 1
ATOM 1665 C CA . SER A 1 203 ? 0.077 -10.951 -20.816 1.00 90.88 203 SER A CA 1
ATOM 1666 C C . SER A 1 203 ? -1.154 -10.069 -20.583 1.00 90.88 203 SER A C 1
ATOM 1668 O O . SER A 1 203 ? -1.181 -9.233 -19.674 1.00 90.88 203 SER A O 1
ATOM 1670 N N . ASP A 1 204 ? -2.216 -10.310 -21.355 1.00 91.06 204 ASP A N 1
ATOM 1671 C CA . ASP A 1 204 ? -3.493 -9.593 -21.221 1.00 91.06 204 ASP A CA 1
ATOM 1672 C C . ASP A 1 204 ? -4.141 -9.770 -19.845 1.00 91.06 204 ASP A C 1
ATOM 1674 O O . ASP A 1 204 ? -4.854 -8.896 -19.355 1.00 91.06 204 ASP A O 1
ATOM 1678 N N . ILE A 1 205 ? -3.889 -10.907 -19.193 1.00 93.06 205 ILE A N 1
ATOM 1679 C CA . ILE A 1 205 ? -4.369 -11.157 -17.832 1.00 93.06 205 ILE A CA 1
ATOM 1680 C C . ILE A 1 205 ? -3.699 -10.181 -16.861 1.00 93.06 205 ILE A C 1
ATOM 1682 O O . ILE A 1 205 ? -4.366 -9.627 -15.992 1.00 93.06 205 ILE A O 1
ATOM 1686 N N . ILE A 1 206 ? -2.393 -9.941 -17.010 1.00 94.81 206 ILE A N 1
ATOM 1687 C CA . ILE A 1 206 ? -1.641 -9.027 -16.146 1.00 94.81 206 ILE A CA 1
ATOM 1688 C C . ILE A 1 206 ? -2.079 -7.583 -16.369 1.00 94.81 206 ILE A C 1
ATOM 1690 O O . ILE A 1 206 ? -2.335 -6.886 -15.391 1.00 94.81 206 ILE A O 1
ATOM 1694 N N . SER A 1 207 ? -2.253 -7.148 -17.620 1.00 92.25 207 SER A N 1
ATOM 1695 C CA . SER A 1 207 ? -2.660 -5.768 -17.929 1.00 92.25 207 SER A CA 1
ATOM 1696 C C . SER A 1 207 ? -4.041 -5.399 -17.365 1.00 92.25 207 SER A C 1
ATOM 1698 O O . SER A 1 207 ? -4.299 -4.235 -17.045 1.00 92.25 207 SER A O 1
ATOM 1700 N N . LYS A 1 208 ? -4.927 -6.384 -17.176 1.00 95.31 208 LYS A N 1
ATOM 1701 C CA . LYS A 1 208 ? -6.277 -6.181 -16.629 1.00 95.31 208 LYS A CA 1
ATOM 1702 C C . LYS A 1 208 ? -6.330 -6.117 -15.099 1.00 95.31 208 LYS A C 1
ATOM 1704 O O . LYS A 1 208 ? -7.242 -5.486 -14.576 1.00 95.31 208 LYS A O 1
ATOM 1709 N N . LYS A 1 209 ? -5.353 -6.665 -14.368 1.00 95.94 209 LYS A N 1
ATOM 1710 C CA . LYS A 1 209 ? -5.328 -6.632 -12.888 1.00 95.94 209 LYS A CA 1
ATOM 1711 C C . LYS A 1 209 ? -5.162 -5.212 -12.338 1.00 95.94 209 LYS A C 1
ATOM 1713 O O . LYS A 1 209 ? -4.464 -4.400 -12.938 1.00 95.94 209 LYS A O 1
ATOM 1718 N N . SER A 1 210 ? -5.761 -4.913 -11.187 1.00 92.12 210 SER A N 1
ATOM 1719 C CA . SER A 1 210 ? -5.525 -3.646 -10.462 1.00 92.12 210 SER A CA 1
ATOM 1720 C C . SER A 1 210 ? -4.286 -3.723 -9.571 1.00 92.12 210 SER A C 1
ATOM 1722 O O . SER A 1 210 ? -3.503 -2.784 -9.509 1.00 92.12 210 SER A O 1
ATOM 1724 N N . PHE A 1 211 ? -4.077 -4.881 -8.943 1.00 96.31 211 PHE A N 1
ATOM 1725 C CA . PHE A 1 211 ? -2.922 -5.170 -8.100 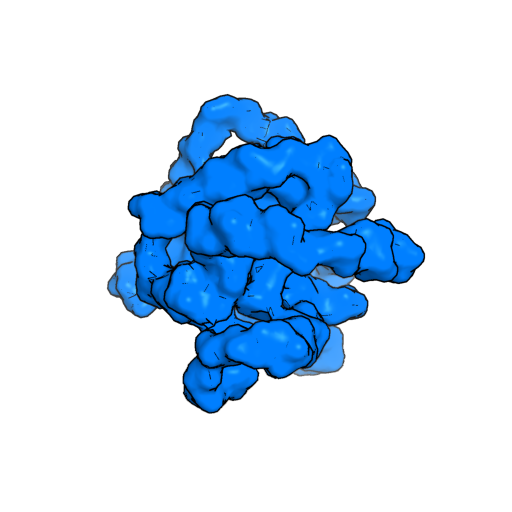1.00 96.31 211 PHE A CA 1
ATOM 1726 C C . PHE A 1 211 ? -2.260 -6.465 -8.553 1.00 96.31 211 PHE A C 1
ATOM 1728 O O . PHE A 1 211 ? -2.937 -7.427 -8.932 1.00 96.31 211 PHE A O 1
ATOM 1735 N N . LEU A 1 212 ? -0.931 -6.482 -8.539 1.00 97.56 212 LEU A N 1
ATOM 1736 C CA . LEU A 1 212 ? -0.143 -7.631 -8.962 1.00 97.56 212 LEU A CA 1
ATOM 1737 C C . LEU A 1 212 ? 0.389 -8.404 -7.767 1.00 97.56 212 LEU A C 1
ATOM 1739 O O . LEU A 1 212 ? 0.529 -7.872 -6.668 1.00 97.56 212 LEU A O 1
ATOM 1743 N N . LYS A 1 213 ? 0.723 -9.674 -7.995 1.00 97.81 213 LYS A N 1
ATOM 1744 C CA . LYS A 1 213 ? 1.562 -10.411 -7.052 1.00 97.81 213 LYS A CA 1
ATOM 1745 C C . LYS A 1 213 ? 3.023 -10.006 -7.233 1.00 97.81 213 LYS A C 1
ATOM 1747 O O . LYS A 1 213 ? 3.427 -9.634 -8.334 1.00 97.81 213 LYS A O 1
ATOM 1752 N N . CYS A 1 214 ? 3.851 -10.161 -6.203 1.00 97.00 214 CYS A N 1
ATOM 1753 C CA . CYS A 1 214 ? 5.291 -9.913 -6.316 1.00 97.00 214 CYS A CA 1
ATOM 1754 C C . CYS A 1 214 ? 5.934 -10.685 -7.473 1.00 97.00 214 CYS A C 1
ATOM 1756 O O . CYS A 1 214 ? 6.763 -10.124 -8.183 1.00 97.00 214 CYS A O 1
ATOM 1758 N N . LYS A 1 215 ? 5.542 -11.944 -7.713 1.00 96.25 215 LYS A N 1
ATOM 1759 C CA . LYS A 1 215 ? 6.036 -12.710 -8.869 1.00 96.25 215 LYS A CA 1
ATOM 1760 C C . LYS A 1 215 ? 5.728 -12.052 -10.211 1.00 96.25 215 LYS A C 1
ATOM 1762 O O . LYS A 1 215 ? 6.571 -12.102 -11.100 1.00 96.25 215 LYS A O 1
ATOM 1767 N N . ASP A 1 216 ? 4.554 -11.436 -10.337 1.00 96.75 216 ASP A N 1
ATOM 1768 C CA . ASP A 1 216 ? 4.109 -10.793 -11.569 1.00 96.75 216 ASP A CA 1
ATOM 1769 C C . ASP A 1 216 ? 4.951 -9.529 -11.807 1.00 96.75 216 ASP A C 1
ATOM 1771 O O . ASP A 1 216 ? 5.480 -9.342 -12.897 1.00 96.75 216 ASP A O 1
ATOM 1775 N N . GLU A 1 217 ? 5.175 -8.711 -10.772 1.00 96.44 217 GLU A N 1
ATOM 1776 C CA . GLU A 1 217 ? 6.087 -7.558 -10.846 1.00 96.44 217 GLU A CA 1
ATOM 1777 C C . GLU A 1 217 ? 7.516 -7.988 -11.198 1.00 96.44 217 GLU A C 1
ATOM 1779 O O . GLU A 1 217 ? 8.120 -7.459 -12.121 1.00 96.44 217 GLU A O 1
ATOM 1784 N N . ILE A 1 218 ? 8.057 -9.010 -10.536 1.00 94.19 218 ILE A N 1
ATOM 1785 C CA . ILE A 1 218 ? 9.415 -9.499 -10.817 1.00 94.19 218 ILE A CA 1
ATOM 1786 C C . ILE A 1 218 ? 9.555 -9.979 -12.270 1.00 94.19 218 ILE A C 1
ATOM 1788 O O . ILE A 1 218 ? 10.606 -9.784 -12.887 1.00 94.19 218 ILE A O 1
ATOM 1792 N N . MET A 1 219 ? 8.513 -10.619 -12.802 1.00 92.81 219 MET A N 1
ATOM 1793 C CA . MET A 1 219 ? 8.506 -11.177 -14.149 1.00 92.81 219 MET A CA 1
ATOM 1794 C C . MET A 1 219 ? 8.322 -10.102 -15.224 1.00 92.81 219 MET A C 1
ATOM 1796 O O . MET A 1 219 ? 9.089 -10.077 -16.183 1.00 92.81 219 MET A O 1
ATOM 1800 N N . TYR A 1 220 ? 7.333 -9.222 -15.063 1.00 93.31 220 TYR A N 1
ATOM 1801 C CA . TYR A 1 220 ? 6.866 -8.329 -16.128 1.00 93.31 220 TYR A CA 1
ATOM 1802 C C . TYR A 1 220 ? 7.327 -6.878 -15.979 1.00 93.31 220 TYR A C 1
ATOM 1804 O O . TYR A 1 220 ? 7.328 -6.141 -16.962 1.00 93.31 220 TYR A O 1
ATOM 1812 N N . ASN A 1 221 ? 7.730 -6.437 -14.785 1.00 92.69 221 ASN A N 1
ATOM 1813 C CA . ASN A 1 221 ? 8.200 -5.070 -14.597 1.00 92.69 221 ASN A CA 1
ATOM 1814 C C . ASN A 1 221 ? 9.624 -4.928 -15.170 1.00 92.69 221 ASN A C 1
ATOM 1816 O O . ASN A 1 221 ? 10.563 -5.566 -14.668 1.00 92.69 221 ASN A O 1
ATOM 1820 N N . PRO A 1 222 ? 9.837 -4.076 -16.190 1.00 88.69 222 PRO A N 1
ATOM 1821 C CA . PRO A 1 222 ? 11.149 -3.924 -16.818 1.00 88.69 222 PRO A CA 1
ATOM 1822 C C . PRO A 1 222 ? 12.216 -3.439 -15.823 1.00 88.69 222 PRO A C 1
ATOM 1824 O O . PRO A 1 222 ? 13.391 -3.794 -15.946 1.00 88.69 222 PRO A O 1
ATOM 1827 N N . PHE A 1 223 ? 11.818 -2.703 -14.782 1.00 88.00 223 PHE A N 1
ATOM 1828 C CA . PHE A 1 223 ? 12.730 -2.146 -13.786 1.00 88.00 223 PHE A CA 1
ATOM 1829 C C . PHE A 1 223 ? 13.227 -3.187 -12.778 1.00 88.00 223 PHE A C 1
ATOM 1831 O O . PHE A 1 223 ? 14.361 -3.091 -12.304 1.00 88.00 223 PHE A O 1
ATOM 1838 N N . PHE A 1 224 ? 12.467 -4.257 -12.525 1.00 87.62 224 PHE A N 1
ATOM 1839 C CA . PHE A 1 224 ? 12.980 -5.395 -11.760 1.00 87.62 224 PHE A CA 1
ATOM 1840 C C . PHE A 1 224 ? 14.092 -6.125 -12.517 1.00 87.62 224 PHE A C 1
ATOM 1842 O O . PHE A 1 224 ? 14.981 -6.699 -11.893 1.00 87.62 224 PHE A O 1
ATOM 1849 N N . ASN A 1 225 ? 14.126 -6.057 -13.845 1.00 74.69 225 ASN A N 1
ATOM 1850 C CA . ASN A 1 225 ? 15.100 -6.769 -14.673 1.00 74.69 225 ASN A CA 1
ATOM 1851 C C . ASN A 1 225 ? 16.248 -5.873 -15.167 1.00 74.69 225 ASN A C 1
ATOM 1853 O O . ASN A 1 225 ? 16.932 -6.206 -16.138 1.00 74.69 225 ASN A O 1
ATOM 1857 N N . CYS A 1 226 ? 16.525 -4.776 -14.444 1.00 64.88 226 CYS A N 1
ATOM 1858 C CA . CYS A 1 226 ? 17.545 -3.787 -14.798 1.00 64.88 226 CYS A CA 1
ATOM 1859 C C . CYS A 1 226 ? 18.947 -4.365 -15.066 1.00 64.88 226 CYS A C 1
ATOM 1861 O O . CYS A 1 226 ? 19.685 -3.777 -15.841 1.00 64.88 226 CYS A O 1
ATOM 1863 N N . GLY A 1 227 ? 19.326 -5.520 -14.504 1.00 52.81 227 GLY A N 1
ATOM 1864 C CA . GLY A 1 227 ? 20.606 -6.177 -14.822 1.00 52.81 227 GLY A CA 1
ATOM 1865 C C . GLY A 1 227 ? 20.737 -6.621 -16.289 1.00 52.81 227 GLY A C 1
ATOM 1866 O O . GLY A 1 227 ? 21.820 -6.537 -16.857 1.00 52.81 227 GLY A O 1
ATOM 1867 N N . LYS A 1 228 ? 19.630 -7.013 -16.941 1.00 47.84 228 LYS A N 1
ATOM 1868 C CA . LYS A 1 228 ? 19.591 -7.268 -18.395 1.00 47.84 228 LYS A CA 1
ATOM 1869 C C . LYS A 1 228 ? 19.512 -5.962 -19.198 1.00 47.84 228 LYS A C 1
ATOM 1871 O O . LYS A 1 228 ? 20.060 -5.880 -20.291 1.00 47.84 228 LYS A O 1
ATOM 1876 N N . PHE A 1 229 ? 18.881 -4.927 -18.637 1.00 48.09 229 PHE A N 1
ATOM 1877 C CA . PHE A 1 229 ? 18.744 -3.613 -19.272 1.00 48.09 229 PHE A CA 1
ATOM 1878 C C . PHE A 1 229 ? 19.981 -2.730 -19.175 1.00 48.09 229 PHE A C 1
ATOM 1880 O O . PHE A 1 229 ? 20.196 -1.955 -20.089 1.00 48.09 229 PHE A O 1
ATOM 1887 N N . LEU A 1 230 ? 20.800 -2.800 -18.126 1.00 42.88 230 LEU A N 1
ATOM 1888 C CA . LEU A 1 230 ? 21.978 -1.939 -17.967 1.00 42.88 230 LEU A CA 1
ATOM 1889 C C . LEU A 1 230 ? 23.068 -2.271 -18.992 1.00 42.88 230 LEU A C 1
ATOM 1891 O O . LEU A 1 230 ? 23.709 -1.355 -19.499 1.00 42.88 230 LEU A O 1
ATOM 1895 N N . ASN A 1 231 ? 23.155 -3.533 -19.423 1.00 40.44 231 ASN A N 1
ATOM 1896 C CA . ASN A 1 231 ? 23.966 -3.924 -20.581 1.00 40.44 231 ASN A CA 1
ATOM 1897 C C . ASN A 1 231 ? 23.361 -3.451 -21.924 1.00 40.44 231 ASN A C 1
ATOM 1899 O O . ASN A 1 231 ? 24.088 -3.279 -22.897 1.00 40.44 231 ASN A O 1
ATOM 1903 N N . GLY A 1 232 ? 22.050 -3.183 -21.984 1.00 38.91 232 GLY A N 1
ATOM 1904 C CA . GLY A 1 232 ? 21.356 -2.615 -23.153 1.00 38.91 232 GLY A CA 1
ATOM 1905 C C . GLY A 1 232 ? 21.168 -1.087 -23.128 1.00 38.91 232 GLY A C 1
ATOM 1906 O O . GLY A 1 232 ? 20.914 -0.473 -24.164 1.00 38.91 232 GLY A O 1
ATOM 1907 N N . LEU A 1 233 ? 21.327 -0.439 -21.969 1.00 39.69 233 LEU A N 1
ATOM 1908 C CA . LEU 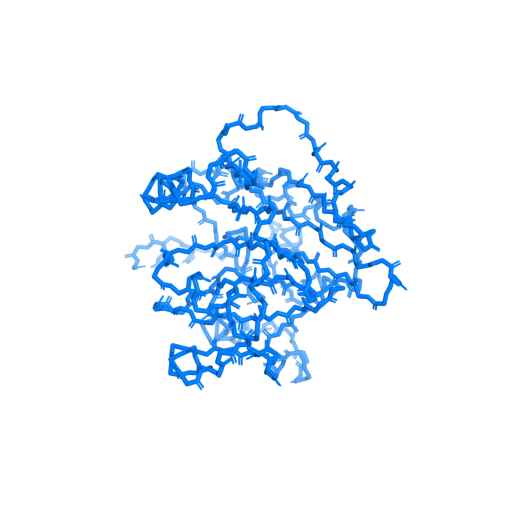A 1 233 ? 21.112 0.996 -21.731 1.00 39.69 233 LEU A CA 1
ATOM 1909 C C . LEU A 1 233 ? 22.205 1.871 -22.356 1.00 39.69 233 LEU A C 1
ATOM 1911 O O . LEU A 1 233 ? 22.025 3.084 -22.446 1.00 39.69 233 LEU A O 1
ATOM 1915 N N . VAL A 1 234 ? 23.255 1.260 -22.913 1.00 40.66 234 VAL A N 1
ATOM 1916 C CA . VAL A 1 234 ? 24.160 1.896 -23.885 1.00 40.66 234 VAL A CA 1
ATOM 1917 C C . VAL A 1 234 ? 23.389 2.417 -25.119 1.00 40.66 234 VAL A C 1
ATOM 1919 O O . VAL A 1 234 ? 23.878 3.305 -25.813 1.00 40.66 234 VAL A O 1
ATOM 1922 N N . LYS A 1 235 ? 22.146 1.966 -25.374 1.00 38.91 235 LYS A N 1
ATOM 1923 C CA . LYS A 1 235 ? 21.334 2.406 -26.528 1.00 38.91 235 LYS A CA 1
ATOM 1924 C C . LYS A 1 235 ? 20.194 3.399 -26.246 1.00 38.91 235 LYS A C 1
ATOM 1926 O O . LYS A 1 235 ? 19.610 3.904 -27.202 1.00 38.91 235 LYS A O 1
ATOM 1931 N N . LEU A 1 236 ? 19.876 3.764 -25.000 1.00 41.38 236 LEU A N 1
ATOM 1932 C CA . LEU A 1 236 ? 18.753 4.683 -24.715 1.00 41.38 236 LEU A CA 1
ATOM 1933 C C . LEU A 1 236 ? 19.229 6.114 -24.416 1.00 41.38 236 LEU A C 1
ATOM 1935 O O . LEU A 1 236 ? 19.203 6.585 -23.279 1.00 41.38 236 LEU A O 1
ATOM 1939 N N . LYS A 1 237 ? 19.555 6.860 -25.482 1.00 40.56 237 LYS A N 1
ATOM 1940 C CA . LYS A 1 237 ? 19.776 8.325 -25.462 1.00 40.56 237 LYS A CA 1
ATOM 1941 C C . LYS A 1 237 ? 18.558 9.148 -24.980 1.00 40.56 237 LYS A C 1
ATOM 1943 O O . LYS A 1 237 ? 18.676 10.359 -24.819 1.00 40.56 237 LYS A O 1
ATOM 1948 N N . ASN A 1 238 ? 17.409 8.525 -24.702 1.00 41.56 238 ASN A N 1
ATOM 1949 C CA . ASN A 1 238 ? 16.142 9.224 -24.456 1.00 41.56 238 ASN A CA 1
ATOM 1950 C C . ASN A 1 238 ? 15.701 9.338 -22.987 1.00 41.56 238 ASN A C 1
ATOM 1952 O O . ASN A 1 238 ? 14.709 10.017 -22.729 1.00 41.56 238 ASN A O 1
ATOM 1956 N N . LEU A 1 239 ? 16.437 8.792 -22.007 1.00 43.88 239 LEU A N 1
ATOM 1957 C CA . LEU A 1 239 ? 16.054 8.955 -20.592 1.00 43.88 239 LEU A CA 1
ATOM 1958 C C . LEU A 1 239 ? 16.069 10.437 -20.151 1.00 43.88 239 LEU A C 1
ATOM 1960 O O . LEU A 1 239 ? 15.205 10.872 -19.399 1.00 43.88 239 LEU A O 1
ATOM 1964 N N . LYS A 1 240 ? 16.992 11.251 -20.689 1.00 41.88 240 LYS A N 1
ATOM 1965 C CA . LYS A 1 240 ? 17.110 12.692 -20.374 1.00 41.88 240 LYS A CA 1
ATOM 1966 C C . LYS A 1 240 ? 15.905 13.538 -20.808 1.00 41.88 240 LYS A C 1
ATOM 1968 O O . LYS A 1 240 ? 15.731 14.632 -20.282 1.00 41.88 240 LYS A O 1
ATOM 1973 N N . LYS A 1 241 ? 15.102 13.074 -21.772 1.00 39.81 241 LYS A N 1
ATOM 1974 C CA . LYS A 1 241 ? 13.985 13.855 -22.332 1.00 39.81 241 LYS A CA 1
ATOM 1975 C C . LYS A 1 241 ? 12.698 13.723 -21.511 1.00 39.81 241 LYS A C 1
ATOM 1977 O O . LYS A 1 241 ? 11.826 14.572 -21.629 1.00 39.81 241 LYS A O 1
ATOM 1982 N N . TRP A 1 242 ? 12.596 12.678 -20.691 1.00 40.91 242 TRP A N 1
ATOM 1983 C CA . TRP A 1 242 ? 11.396 12.369 -19.909 1.00 40.91 242 TRP A CA 1
ATOM 1984 C C . TRP A 1 242 ? 11.468 12.866 -18.463 1.00 40.91 242 TRP A C 1
ATOM 1986 O O . TRP A 1 242 ? 10.449 13.205 -17.887 1.00 40.91 242 TRP A O 1
ATOM 1996 N N . LEU A 1 243 ? 12.673 13.012 -17.910 1.00 38.62 243 LEU A N 1
ATOM 1997 C CA . LEU A 1 243 ? 12.905 13.536 -16.556 1.00 38.62 243 LEU A CA 1
ATOM 1998 C C . LEU A 1 243 ? 12.798 15.072 -16.456 1.00 38.62 243 LEU A C 1
ATOM 2000 O O . LEU A 1 243 ? 13.212 15.667 -15.468 1.00 38.62 243 LEU A O 1
ATOM 2004 N N . LYS A 1 244 ? 12.311 15.721 -17.519 1.00 33.62 244 LYS A N 1
ATOM 2005 C CA . LYS A 1 244 ? 12.166 17.179 -17.649 1.00 33.62 244 LYS A CA 1
ATOM 2006 C C . LYS A 1 244 ? 10.721 17.617 -17.940 1.00 33.62 244 LYS A C 1
ATOM 2008 O O . LYS A 1 244 ? 10.526 18.737 -18.403 1.00 33.62 244 LYS A O 1
ATOM 2013 N N . LYS A 1 245 ? 9.727 16.753 -17.725 1.00 32.62 245 LYS A N 1
ATOM 2014 C CA . LYS A 1 245 ? 8.309 17.121 -17.801 1.00 32.62 245 LYS A CA 1
ATOM 2015 C C . LYS A 1 245 ? 7.594 16.723 -16.528 1.00 32.62 245 LYS A C 1
ATOM 2017 O O . LYS A 1 245 ? 7.807 15.569 -16.101 1.00 32.62 245 LYS A O 1
#

Solvent-accessible surface area (backbone atoms only — not comparable to full-atom values): 13502 Å² total; per-residue (Å²): 117,50,70,30,40,34,47,47,82,90,52,27,38,27,39,42,36,31,53,82,59,42,29,34,37,37,41,77,78,63,68,86,54,49,66,55,61,36,28,29,56,80,93,57,59,63,35,44,67,70,53,56,72,68,45,50,76,46,99,60,62,29,45,55,44,36,42,38,39,29,45,86,54,89,52,48,64,58,46,51,51,49,48,44,71,77,49,38,88,66,34,50,75,45,55,32,79,78,64,78,93,66,72,46,74,48,79,72,47,93,81,53,32,36,36,36,42,40,82,29,32,25,44,40,86,43,17,26,28,42,38,38,36,43,57,85,67,82,51,39,34,32,36,36,26,58,54,33,34,57,60,41,69,39,76,37,93,87,46,57,69,67,46,33,51,50,28,51,51,46,49,70,72,73,47,66,46,80,16,38,44,42,45,32,44,74,43,44,70,64,27,52,51,53,35,58,77,68,68,56,80,71,56,73,71,63,75,70,49,92,62,46,33,41,49,51,40,58,71,55,12,65,70,67,43,39,79,68,42,61,78,51,51,87,71,58,87,58,63,76,71,60,81,74,113

InterPro domains:
  IPR036866 Ribonuclease Z/Hydroxyacylglutathione hydrolase-like [G3DSA:3.60.15.10] (1-242)
  IPR036866 Ribonuclease Z/Hydroxyacylglutathione hydrolase-like [SSF56281] (1-206)

Sequence (245 aa):
MKLVIIKLISDTFCYLFYDDQEAFIIDLYDDSIIDKLLSSEINKDFLDEKDIEALNKKNKERKLIFAFFTEPSMEEERIKTYLKTKYGDSTKVFLPEANNKKEVTIKHMKDGTIIKCIKTPGHSLYSKCFFVKLKDNSKAYIAVGNLFSFLGCNVSHIFSKEMYVKSLNKIKKEIDKESIVLYKKDEKAKNLAFIKNNKYEISDIISKKSFLKCKDEIMYNPFFNCGKFLNGLVKLKNLKKWLKK

pLDDT: mean 83.74, std 16.03, range [32.62, 98.19]

Foldseek 3Di:
DAKAWEQEPPQFIKIWDDDLAAIEIEADQDPVLVQLVQQFDDPDNYDYPVRSVPTHGDPDGHQYAEYHYQADDPSLVVNVVVCCVPVNPNHDYHYLPPDPDDFDWDQDDPQRKIWTWAQQCFLHNSGIKIWIAGPVSPAIAIEREQLADQLGHNGDPVDDLVSSLVSLVCCVPPPDQQHKYDYRGQCLVVNVVVCVVVVQDDDPVSSPDSIDGNVNSCPRRVSVVVVVCVVVVVPCPPPVVVVPD

Radius of gyration: 18.41 Å; Cα contacts (8 Å, |Δi|>4): 447; chains: 1; bounding box: 47×35×50 Å

Secondary structure (DSSP, 8-state):
-EEEEEEEGGGEEEEEEE-SSEEEEES---STTHHHHHHB----SEE-HHHHHTPPBPSSPPEEEEEE-SS--TTHHHHHHHHHHHHGGGSEEE-TTT--SS--EE---TT--EEEEEE--SSSTT-EEEEEE-TTSS-EEEE-TTS--TT-----TTS-HHHHHHHHHHHHHHS-TTPEEE-SB--HHHHHHHHHHTT----HHHHH-SS-BHHHHHHH-TTTTHHHHHTTGGG-TTHHHHTT-

Nearest PDB structures (foldseek):
  1qh5-assembly1_B  TM=6.990E-01  e=1.676E-09  Homo sapiens
  2p18-assembly1_A  TM=7.363E-01  e=2.740E-09  Leishmania infantum
  2p1e-assembly1_A  TM=7.245E-01  e=9.361E-09  Leishmania infantum
  6u10-assembly1_A  TM=5.150E-01  e=1.062E-04  Stenotrophomonas maltophilia K279a
  5evd-assembly1_A  TM=4.738E-01  e=2.510E-04  Stenotrophomonas maltophilia

Organism: NCBI:txid148818